Protein 3KFW (pdb70)

B-factor: mean 36.23, std 8.94, range [7.46, 66.29]

Nearest PDB structures (foldseek):
  3kfw-assembly1_X  TM=1.002E+00  e=3.338E-36  Mycobacterium tuberculosis
  7oyk-assembly1_BBB  TM=6.529E-01  e=1.843E+00  Bacillus subtilis subsp. subtilis str. 168
  7oyk-assembly2_CCC  TM=6.476E-01  e=2.067E+00  Bacillus subtilis subsp. subtilis str. 168
  2uwm-assembly1_A  TM=5.312E-01  e=2.318E+00  Neomoorella thermoacetica
  6k4y-assembly1_M  TM=4.440E-01  e=2.915E+00  Tequatrovirus T4

Solvent-accessible surface area: 12945 Å² total

Structure (mmCIF, N/CA/C/O backbone):
data_3KFW
#
_entry.id   3KFW
#
_cell.length_a   85.383
_cell.length_b   85.383
_cell.length_c   80.425
_cell.angle_alpha   90.000
_cell.angle_beta   90.000
_cell.angle_gamma   90.000
#
_symmetry.space_group_name_H-M   'P 42 21 2'
#
loop_
_atom_site.group_PDB
_atom_site.id
_atom_site.type_symbol
_atom_site.label_atom_id
_atom_site.label_alt_id
_atom_site.label_comp_id
_atom_site.label_asym_id
_atom_site.label_entity_id
_atom_site.label_seq_id
_atom_site.pdbx_PDB_ins_code
_atom_site.Cartn_x
_atom_site.Cartn_y
_atom_site.Cartn_z
_atom_site.occupancy
_atom_site.B_iso_or_equiv
_atom_site.auth_seq_id
_atom_site.auth_comp_id
_atom_site.auth_asym_id
_atom_site.auth_atom_id
_atom_site.pdbx_PDB_model_num
ATOM 1 N N . SER A 1 2 ? -24.665 -28.871 0.610 1.00 46.18 3 SER X N 1
ATOM 2 C CA . SER A 1 2 ? -25.872 -28.783 -0.309 1.00 45.47 3 SER X CA 1
ATOM 3 C C . SER A 1 2 ? -26.391 -30.152 -0.691 1.00 45.15 3 SER X C 1
ATOM 4 O O . SER A 1 2 ? -25.718 -30.921 -1.375 1.00 45.77 3 SER X O 1
ATOM 7 N N . LEU A 1 3 ? -27.592 -30.462 -0.236 1.00 44.67 4 LEU X N 1
ATOM 8 C CA . LEU A 1 3 ? -28.158 -31.776 -0.430 1.00 44.53 4 LEU X CA 1
ATOM 9 C C . LEU A 1 3 ? -29.108 -31.643 -1.606 1.00 45.36 4 LEU X C 1
ATOM 10 O O . LEU A 1 3 ? -30.295 -31.929 -1.458 1.00 46.30 4 LEU X O 1
ATOM 15 N N . THR A 1 4 ? -28.594 -31.191 -2.768 1.00 45.00 5 THR X N 1
ATOM 16 C CA . THR A 1 4 ? -29.435 -30.891 -3.950 1.00 43.70 5 THR X CA 1
ATOM 17 C C . THR A 1 4 ? -29.200 -31.975 -4.935 1.00 42.72 5 THR X C 1
ATOM 18 O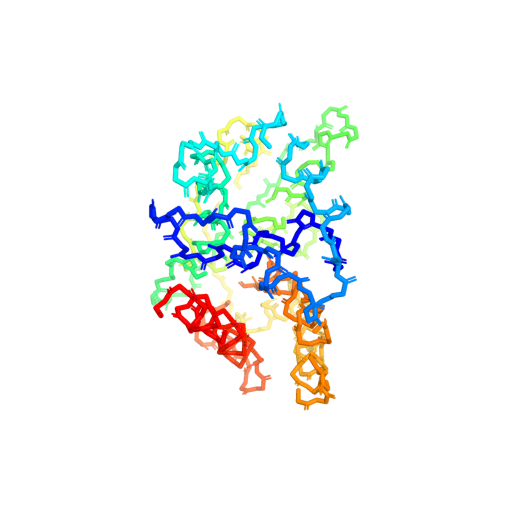 O . THR A 1 4 ? -28.110 -32.523 -4.943 1.00 43.36 5 THR X O 1
ATOM 22 N N . ALA A 1 5 ? -30.209 -32.258 -5.762 1.00 41.45 6 ALA X N 1
ATOM 23 C CA . ALA A 1 5 ? -30.212 -33.384 -6.699 1.00 41.19 6 ALA X CA 1
ATOM 24 C C . ALA A 1 5 ? -28.892 -33.599 -7.470 1.00 40.80 6 ALA X C 1
ATOM 25 O O . ALA A 1 5 ? -28.329 -34.678 -7.447 1.00 41.67 6 ALA X O 1
ATOM 27 N N . ARG A 1 6 ? -28.398 -32.561 -8.127 1.00 40.50 7 ARG X N 1
ATOM 28 C CA . ARG A 1 6 ? -27.161 -32.624 -8.875 1.00 40.59 7 ARG X CA 1
ATOM 29 C C . ARG A 1 6 ? -25.944 -33.034 -8.012 1.00 39.93 7 ARG X C 1
ATOM 30 O O . ARG A 1 6 ? -25.252 -34.010 -8.305 1.00 39.75 7 ARG X O 1
ATOM 38 N N . SER A 1 7 ? -25.701 -32.297 -6.933 1.00 39.47 8 SER X N 1
ATOM 39 C CA . SER A 1 7 ? -24.549 -32.576 -6.109 1.00 38.68 8 SER X CA 1
ATOM 40 C C . SER A 1 7 ? -24.649 -33.927 -5.390 1.00 38.36 8 SER X C 1
ATOM 41 O O . SER A 1 7 ? -23.620 -34.554 -5.114 1.00 38.52 8 SER X O 1
ATOM 44 N N . VAL A 1 8 ? -25.855 -34.411 -5.116 1.00 37.92 9 VAL X N 1
ATOM 45 C CA . VAL A 1 8 ? -25.919 -35.782 -4.618 1.00 37.89 9 VAL X CA 1
ATOM 46 C C . VAL A 1 8 ? -25.740 -36.881 -5.652 1.00 38.49 9 VAL X C 1
ATOM 47 O O . VAL A 1 8 ? -25.196 -37.930 -5.269 1.00 38.01 9 VAL X O 1
ATOM 51 N N . VAL A 1 9 ? -26.157 -36.689 -6.931 1.00 38.35 10 VAL X N 1
ATOM 52 C CA . VAL A 1 9 ? -25.761 -37.705 -7.945 1.00 38.61 10 VAL X CA 1
ATOM 53 C C . VAL A 1 9 ? -24.270 -37.630 -8.188 1.00 38.55 10 VAL X C 1
ATOM 54 O O . VAL A 1 9 ? -23.652 -38.655 -8.400 1.00 40.08 10 VAL X O 1
ATOM 58 N N . LEU A 1 10 ? -23.666 -36.446 -8.092 1.00 38.46 11 LEU X N 1
ATOM 59 C CA . LEU A 1 10 ? -22.196 -36.404 -8.123 1.00 38.89 11 LEU X CA 1
ATOM 60 C C . LEU A 1 10 ? -21.554 -37.301 -7.055 1.00 37.99 11 LEU X C 1
ATOM 61 O O . LEU A 1 10 ? -20.725 -38.127 -7.387 1.00 37.38 11 LEU X O 1
ATOM 66 N N . SER A 1 11 ? -21.939 -37.139 -5.795 1.00 37.98 12 SER X N 1
ATOM 67 C CA . SER A 1 11 ? -21.393 -37.963 -4.714 1.00 38.28 12 SER X CA 1
ATOM 68 C C . SER A 1 11 ? -21.690 -39.433 -4.891 1.00 37.81 12 SER X C 1
ATOM 69 O O . SER A 1 11 ? -20.854 -40.258 -4.634 1.00 38.20 12 SER X O 1
ATOM 72 N N . VAL A 1 12 ? -22.872 -39.766 -5.374 1.00 38.04 13 VAL X N 1
ATOM 73 C CA . VAL A 1 12 ? -23.218 -41.166 -5.546 1.00 38.81 13 VAL X CA 1
ATOM 74 C C . VAL A 1 12 ? -22.374 -41.810 -6.665 1.00 39.95 13 VAL X C 1
ATOM 75 O O . VAL A 1 12 ? -22.056 -43.005 -6.618 1.00 41.09 13 VAL X O 1
ATOM 79 N N . LEU A 1 13 ? -21.971 -41.009 -7.649 1.00 39.96 14 LEU X N 1
ATOM 80 C CA . LEU A 1 13 ? -21.124 -41.499 -8.717 1.00 41.33 14 LEU X CA 1
ATOM 81 C C . LEU A 1 13 ? -19.614 -41.387 -8.484 1.00 41.42 14 LEU X C 1
ATOM 82 O O . LEU A 1 13 ? -18.824 -41.898 -9.253 1.00 43.44 14 LEU X O 1
ATOM 87 N N . LEU A 1 14 ? -19.208 -40.744 -7.422 1.00 42.90 15 LEU X N 1
ATOM 88 C CA . LEU A 1 14 ? -17.789 -40.658 -7.071 1.00 43.81 15 LEU X CA 1
ATOM 89 C C . LEU A 1 14 ? -17.040 -41.994 -7.263 1.00 43.34 15 LEU X C 1
ATOM 90 O O . LEU A 1 14 ? -17.368 -43.032 -6.634 1.00 41.85 15 LEU X O 1
ATOM 95 N N . GLY A 1 15 ? -16.079 -41.957 -8.202 1.00 43.51 16 GLY X N 1
ATOM 96 C CA . GLY A 1 15 ? -15.200 -43.076 -8.496 1.00 42.62 16 GLY X CA 1
ATOM 97 C C . GLY A 1 15 ? -15.837 -44.170 -9.333 1.00 43.37 16 GLY X C 1
ATOM 98 O O . GLY A 1 15 ? -15.208 -45.210 -9.549 1.00 43.35 16 GLY X O 1
ATOM 99 N N . ALA A 1 16 ? -17.082 -43.965 -9.800 1.00 43.49 17 ALA X N 1
ATOM 100 C CA . ALA A 1 16 ? -17.766 -44.979 -10.671 1.00 43.21 17 ALA X CA 1
ATOM 101 C C . ALA A 1 16 ? -17.071 -45.064 -12.009 1.00 42.99 17 ALA X C 1
ATOM 102 O O . ALA A 1 16 ? -16.645 -46.157 -12.419 1.00 44.19 17 ALA X O 1
ATOM 104 N N . HIS A 1 17 ? -16.914 -43.896 -12.650 1.00 41.93 18 HIS X N 1
ATOM 105 C CA . HIS A 1 17 ? -16.344 -43.790 -13.995 1.00 41.12 18 HIS X CA 1
ATOM 106 C C . HIS A 1 17 ? -15.137 -44.739 -14.192 1.00 39.81 18 HIS X C 1
ATOM 107 O O . HIS A 1 17 ? -14.239 -44.733 -13.383 1.00 41.03 18 HIS X O 1
ATOM 114 N N . PRO A 1 18 ? -15.110 -45.542 -15.264 1.00 38.59 19 PRO X N 1
ATOM 115 C CA . PRO A 1 18 ? -15.953 -45.583 -16.485 1.00 38.14 19 PRO X CA 1
ATOM 116 C C . PRO A 1 18 ? -17.214 -46.444 -16.421 1.00 37.43 19 PRO X C 1
ATOM 117 O O . PRO A 1 18 ? -17.915 -46.560 -17.428 1.00 37.45 19 PRO X O 1
ATOM 121 N N . ALA A 1 19 ? -17.473 -47.104 -15.300 1.00 37.36 20 ALA X N 1
ATOM 122 C CA . ALA A 1 19 ? -18.721 -47.883 -15.183 1.00 37.85 20 ALA X CA 1
ATOM 123 C C . ALA A 1 19 ? -19.983 -46.962 -15.328 1.00 37.27 20 ALA X C 1
ATOM 124 O O . ALA A 1 19 ? -19.886 -45.755 -15.149 1.00 37.85 20 ALA X O 1
ATOM 126 N N . TRP A 1 20 ? -21.126 -47.530 -15.693 1.00 37.10 21 TRP X N 1
ATOM 127 C CA . TRP A 1 20 ? -22.359 -46.765 -16.008 1.00 35.19 21 TRP X CA 1
ATOM 128 C C . TRP A 1 20 ? -23.297 -47.192 -14.943 1.00 35.08 21 TRP X C 1
ATOM 129 O O . TRP A 1 20 ? -23.193 -48.337 -14.444 1.00 34.18 21 TRP X O 1
ATOM 140 N N . ALA A 1 21 ? -24.207 -46.281 -14.600 1.00 34.77 22 ALA X N 1
ATOM 141 C CA . ALA A 1 21 ? -25.172 -46.491 -13.550 1.00 34.93 22 ALA X CA 1
ATOM 142 C C . ALA A 1 21 ? -26.593 -46.273 -14.156 1.00 35.82 22 ALA X C 1
ATOM 143 O O . ALA A 1 21 ? -26.883 -45.189 -14.703 1.00 35.16 22 ALA X O 1
ATOM 145 N N . THR A 1 22 ? -27.455 -47.293 -14.057 1.00 36.81 23 THR X N 1
ATOM 146 C CA . THR A 1 22 ? -28.814 -47.204 -14.598 1.00 38.49 23 THR X CA 1
ATOM 147 C C . THR A 1 22 ? -29.638 -46.284 -13.745 1.00 39.77 23 THR X C 1
ATOM 148 O O . THR A 1 22 ? -29.427 -46.198 -12.525 1.00 40.31 23 THR X O 1
ATOM 152 N N . ALA A 1 23 ? -30.588 -45.604 -14.374 1.00 41.15 24 ALA X N 1
ATOM 153 C CA . ALA A 1 23 ? -31.662 -44.897 -13.651 1.00 42.09 24 ALA X CA 1
ATOM 154 C C . ALA A 1 23 ? -32.136 -45.640 -12.403 1.00 43.14 24 ALA X C 1
ATOM 155 O O . ALA A 1 23 ? -32.143 -45.088 -11.318 1.00 44.15 24 ALA X O 1
ATOM 157 N N . SER A 1 24 ? -32.545 -46.891 -12.569 1.00 44.43 25 SER X N 1
ATOM 158 C CA . SER A 1 24 ? -33.008 -47.722 -11.480 1.00 45.19 25 SER X CA 1
ATOM 159 C C . SER A 1 24 ? -32.039 -47.703 -10.314 1.00 45.63 25 SER X C 1
ATOM 160 O O . SER A 1 24 ? -32.452 -47.587 -9.166 1.00 46.43 25 SER X O 1
ATOM 163 N N . GLU A 1 25 ? -30.754 -47.825 -10.610 1.00 46.10 26 GLU X N 1
ATOM 164 C CA . GLU A 1 25 ? -29.722 -47.929 -9.579 1.00 46.28 26 GLU X CA 1
ATOM 165 C C . GLU A 1 25 ? -29.563 -46.588 -8.844 1.00 45.66 26 GLU X C 1
ATOM 166 O O . GLU A 1 25 ? -29.489 -46.544 -7.615 1.00 45.53 26 GLU X O 1
ATOM 172 N N . LEU A 1 26 ? -29.550 -45.501 -9.606 1.00 45.18 27 LEU X N 1
ATOM 173 C CA . LEU A 1 26 ? -29.536 -44.160 -9.056 1.00 44.82 27 LEU X CA 1
ATOM 174 C C . LEU A 1 26 ? -30.806 -43.884 -8.265 1.00 45.23 27 LEU X C 1
ATOM 175 O O . LEU A 1 26 ? -30.739 -43.289 -7.201 1.00 45.16 27 LEU X O 1
ATOM 180 N N . ILE A 1 27 ? -31.962 -44.341 -8.742 1.00 45.85 28 ILE X N 1
ATOM 181 C CA . ILE A 1 27 ? -33.200 -44.202 -7.931 1.00 46.12 28 ILE X CA 1
ATOM 182 C C . ILE A 1 27 ? -32.983 -44.836 -6.552 1.00 46.13 28 ILE X C 1
ATOM 183 O O . ILE A 1 27 ? -33.338 -44.243 -5.533 1.00 46.84 28 ILE X O 1
ATOM 188 N N . GLN A 1 28 ? -32.364 -46.017 -6.527 1.00 45.98 29 GLN X N 1
ATOM 189 C CA . GLN A 1 28 ? -32.095 -46.727 -5.277 1.00 46.02 29 GLN X CA 1
ATOM 190 C C . GLN A 1 28 ? -31.070 -46.043 -4.371 1.00 45.65 29 GLN X C 1
ATOM 191 O O . GLN A 1 28 ? -31.291 -45.904 -3.189 1.00 45.74 29 GLN X O 1
ATOM 197 N N . LEU A 1 29 ? -29.970 -45.576 -4.936 1.00 45.71 30 LEU X N 1
ATOM 198 C CA . LEU A 1 29 ? -28.909 -44.955 -4.144 1.00 45.50 30 LEU X CA 1
ATOM 199 C C . LEU A 1 29 ? -29.254 -43.534 -3.720 1.00 45.90 30 LEU X C 1
ATOM 200 O O . LEU A 1 29 ? -28.659 -42.979 -2.791 1.00 45.52 30 LEU X O 1
ATOM 205 N N . THR A 1 30 ? -30.215 -42.945 -4.410 1.00 46.32 31 THR X N 1
ATOM 206 C CA . THR A 1 30 ? -30.523 -41.538 -4.237 1.00 47.01 31 THR X CA 1
ATOM 207 C C . THR A 1 30 ? -31.622 -41.266 -3.204 1.00 46.56 31 THR X C 1
ATOM 208 O O . THR A 1 30 ? -31.856 -40.111 -2.851 1.00 46.53 31 THR X O 1
ATOM 212 N N . ALA A 1 31 ? -32.270 -42.331 -2.718 1.00 46.57 32 ALA X N 1
ATOM 213 C CA . ALA A 1 31 ? -33.530 -42.258 -1.927 1.00 45.95 32 ALA X CA 1
ATOM 214 C C . ALA A 1 31 ? -33.355 -42.131 -0.402 1.00 46.12 32 ALA X C 1
ATOM 215 O O . ALA A 1 31 ? -34.212 -41.576 0.300 1.00 46.11 32 ALA X O 1
ATOM 217 N N . ASP A 1 32 ? -32.264 -42.674 0.114 1.00 46.03 33 ASP X N 1
ATOM 218 C CA . ASP A 1 32 ? -31.918 -42.537 1.525 1.00 45.91 33 ASP X CA 1
ATOM 219 C C . ASP A 1 32 ? -31.586 -41.066 1.768 1.00 45.28 33 ASP X C 1
ATOM 220 O O . ASP A 1 32 ? -31.498 -40.619 2.910 1.00 45.09 33 ASP X O 1
ATOM 225 N N . PHE A 1 33 ? -31.403 -40.329 0.672 1.00 44.89 34 PHE X N 1
ATOM 226 C CA . PHE A 1 33 ? -31.156 -38.898 0.703 1.00 44.79 34 PHE X CA 1
ATOM 227 C C . PHE A 1 33 ? -32.460 -38.171 0.492 1.00 45.79 34 PHE X C 1
ATOM 228 O O . PHE A 1 33 ? -32.543 -36.962 0.704 1.00 45.82 34 PHE X O 1
ATOM 236 N N . GLY A 1 34 ? -33.463 -38.922 0.036 1.00 46.70 35 GLY X N 1
ATOM 237 C CA . GLY A 1 34 ? -34.862 -38.514 0.113 1.00 47.56 35 GLY X CA 1
ATOM 238 C C . GLY A 1 34 ? -35.436 -37.973 -1.178 1.00 48.28 35 GLY X C 1
ATOM 239 O O . GLY A 1 34 ? -36.264 -37.065 -1.159 1.00 48.30 35 GLY X O 1
ATOM 240 N N . ILE A 1 35 ? -35.009 -38.515 -2.315 1.00 49.23 36 ILE X N 1
ATOM 241 C CA . ILE A 1 35 ? -35.560 -38.049 -3.594 1.00 49.58 36 ILE X CA 1
ATOM 242 C C . ILE A 1 35 ? -36.011 -39.159 -4.547 1.00 49.75 36 ILE X C 1
ATOM 243 O O . ILE A 1 35 ? -35.196 -39.772 -5.250 1.00 49.72 36 ILE X O 1
ATOM 248 N N . LYS A 1 36 ? -37.325 -39.404 -4.526 1.00 49.64 37 LYS X N 1
ATOM 249 C CA . LYS A 1 36 ? -38.000 -40.353 -5.411 1.00 49.41 37 LYS X CA 1
ATOM 250 C C . LYS A 1 36 ? -37.764 -39.949 -6.855 1.00 49.62 37 LYS X C 1
ATOM 251 O O . LYS A 1 36 ? -37.287 -38.838 -7.133 1.00 49.24 37 LYS X O 1
ATOM 253 N N . GLU A 1 37 ? -38.129 -40.853 -7.760 1.00 49.90 38 GLU X N 1
ATOM 254 C CA . GLU A 1 37 ? -37.954 -40.670 -9.188 1.00 50.99 38 GLU X CA 1
ATOM 255 C C . GLU A 1 37 ? -38.046 -39.212 -9.651 1.00 50.96 38 GLU X C 1
ATOM 256 O O . GLU A 1 37 ? -37.055 -38.641 -10.118 1.00 51.93 38 GLU X O 1
ATOM 262 N N . THR A 1 38 ? -39.235 -38.638 -9.514 1.00 50.33 39 THR X N 1
ATOM 263 C CA . THR A 1 38 ? -39.562 -37.267 -9.930 1.00 50.03 39 THR X CA 1
ATOM 264 C C . THR A 1 38 ? -38.352 -36.335 -10.060 1.00 49.16 39 THR X C 1
ATOM 265 O O . THR A 1 38 ? -37.877 -36.115 -11.159 1.00 49.54 39 THR X O 1
ATOM 267 N N . THR A 1 39 ? -37.864 -35.796 -8.948 1.00 48.92 40 THR X N 1
ATOM 268 C CA . THR A 1 39 ? -36.838 -34.745 -8.969 1.00 48.34 40 THR X CA 1
ATOM 269 C C . THR A 1 39 ? -35.583 -35.220 -9.688 1.00 48.02 40 THR X C 1
ATOM 270 O O . THR A 1 39 ? -34.903 -34.439 -10.359 1.00 48.29 40 THR X O 1
ATOM 272 N N . LEU A 1 40 ? -35.316 -36.519 -9.558 1.00 47.21 41 LEU X N 1
ATOM 273 C CA . LEU A 1 40 ? -34.108 -37.151 -10.049 1.00 46.37 41 LEU X CA 1
ATOM 274 C C . LEU A 1 40 ? -34.090 -37.272 -11.579 1.00 45.62 41 LEU X C 1
ATOM 275 O O . LEU A 1 40 ? -33.146 -36.829 -12.230 1.00 45.07 41 LEU X O 1
ATOM 280 N N . ARG A 1 41 ? -35.126 -37.888 -12.143 1.00 44.94 42 ARG X N 1
ATOM 281 C CA . ARG A 1 41 ? -35.181 -38.077 -13.589 1.00 44.01 42 ARG X CA 1
ATOM 282 C C . ARG A 1 41 ? -35.113 -36.714 -14.250 1.00 43.15 42 ARG X C 1
ATOM 283 O O . ARG A 1 41 ? -34.403 -36.533 -15.218 1.00 43.53 42 ARG X O 1
ATOM 291 N N . VAL A 1 42 ? -35.799 -35.728 -13.689 1.00 42.50 43 VAL X N 1
ATOM 292 C CA . VAL A 1 42 ? -35.653 -34.376 -14.220 1.00 41.53 43 VAL X CA 1
ATOM 293 C C . VAL A 1 42 ? -34.231 -33.830 -14.054 1.00 41.20 43 VAL X C 1
ATOM 294 O O . VAL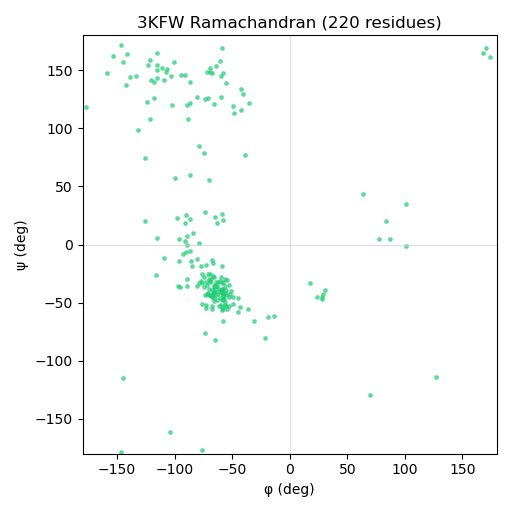 A 1 42 ? -33.733 -33.111 -14.928 1.00 41.56 43 VAL X O 1
ATOM 298 N N . ALA A 1 43 ? -33.574 -34.186 -12.953 1.00 40.24 44 ALA X N 1
ATOM 299 C CA . ALA A 1 43 ? -32.202 -33.780 -12.749 1.00 39.20 44 ALA X CA 1
ATOM 300 C C . ALA A 1 43 ? -31.259 -34.477 -13.770 1.00 38.89 44 ALA X C 1
ATOM 301 O O . ALA A 1 43 ? -30.523 -33.807 -14.488 1.00 38.53 44 ALA X O 1
ATOM 303 N N . LEU A 1 44 ? -31.275 -35.808 -13.830 1.00 38.72 45 LEU X N 1
ATOM 304 C CA . LEU A 1 44 ? -30.418 -36.543 -14.765 1.00 39.40 45 LEU X CA 1
ATOM 305 C C . LEU A 1 44 ? -30.525 -35.974 -16.183 1.00 41.01 45 LEU X C 1
ATOM 306 O O . LEU A 1 44 ? -29.514 -35.666 -16.812 1.00 41.71 45 LEU X O 1
ATOM 311 N N . THR A 1 45 ? -31.754 -35.821 -16.671 1.00 42.28 46 THR X N 1
ATOM 312 C CA . THR A 1 45 ? -31.997 -35.188 -17.963 1.00 44.14 46 THR X CA 1
ATOM 313 C C . THR A 1 45 ? -31.419 -33.762 -18.033 1.00 44.48 46 THR X C 1
ATOM 314 O O . THR A 1 45 ? -30.734 -33.404 -18.999 1.00 44.26 46 THR X O 1
ATOM 318 N N . ARG A 1 46 ? -31.662 -32.947 -17.007 1.00 45.03 47 ARG X N 1
ATOM 319 C CA . ARG A 1 46 ? -31.059 -31.609 -17.001 1.00 45.17 47 ARG X CA 1
ATOM 320 C C . ARG A 1 46 ? -29.505 -31.656 -17.082 1.00 45.67 47 ARG X C 1
ATOM 321 O O . ARG A 1 46 ? -28.890 -30.889 -17.839 1.00 46.01 47 ARG X O 1
ATOM 337 N N . VAL A 1 48 ? -27.306 -34.114 -18.185 1.00 43.98 49 VAL X N 1
ATOM 338 C CA . VAL A 1 48 ? -26.983 -34.554 -19.543 1.00 42.89 49 VAL X CA 1
ATOM 339 C C . VAL A 1 48 ? -27.103 -33.430 -20.557 1.0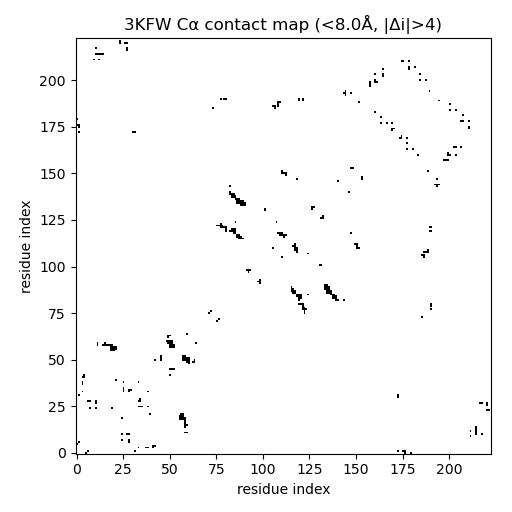0 42.85 49 VAL X C 1
ATOM 340 O O . VAL A 1 48 ? -26.311 -33.360 -21.488 1.00 43.30 49 VAL X O 1
ATOM 344 N N . GLY A 1 49 ? -28.121 -32.586 -20.405 1.00 42.73 50 GLY X N 1
ATOM 345 C CA . GLY A 1 49 ? -28.343 -31.467 -21.320 1.00 42.85 50 GLY X CA 1
ATOM 346 C C . GLY A 1 49 ? -27.330 -30.358 -21.114 1.00 42.86 50 GLY X C 1
ATOM 347 O O . GLY A 1 49 ? -26.944 -29.673 -22.058 1.00 42.55 50 GLY X O 1
ATOM 348 N N . ALA A 1 50 ? -26.889 -30.200 -19.866 1.00 43.32 51 ALA X N 1
ATOM 349 C CA . ALA A 1 50 ? -25.958 -29.136 -19.481 1.00 43.27 51 ALA X CA 1
ATOM 350 C C . ALA A 1 50 ? -24.477 -29.574 -19.589 1.00 43.24 51 ALA X C 1
ATOM 351 O O . ALA A 1 50 ? -23.562 -28.812 -19.224 1.00 43.12 51 ALA X O 1
ATOM 353 N N . GLY A 1 51 ? -24.256 -30.800 -20.071 1.00 42.79 52 GLY X N 1
ATOM 354 C CA . GLY A 1 51 ? -22.909 -31.340 -20.256 1.00 43.22 52 GLY X CA 1
ATOM 355 C C . GLY A 1 51 ? -22.237 -31.972 -19.037 1.00 43.53 52 GLY X C 1
ATOM 356 O O . GLY A 1 51 ? -21.012 -32.130 -19.008 1.00 43.93 52 GLY X O 1
ATOM 357 N N . ASP A 1 52 ? -23.026 -32.361 -18.036 1.00 43.13 53 ASP X N 1
ATOM 358 C CA . ASP A 1 52 ? -22.464 -32.850 -16.781 1.00 43.01 53 ASP X CA 1
ATOM 359 C C . ASP A 1 52 ? -22.400 -34.381 -16.707 1.00 42.00 53 ASP X C 1
ATOM 360 O O . ASP A 1 52 ? -21.454 -34.966 -16.142 1.00 41.91 53 ASP X O 1
ATOM 365 N N . LEU A 1 53 ? -23.410 -35.014 -17.288 1.00 40.46 54 LEU X N 1
ATOM 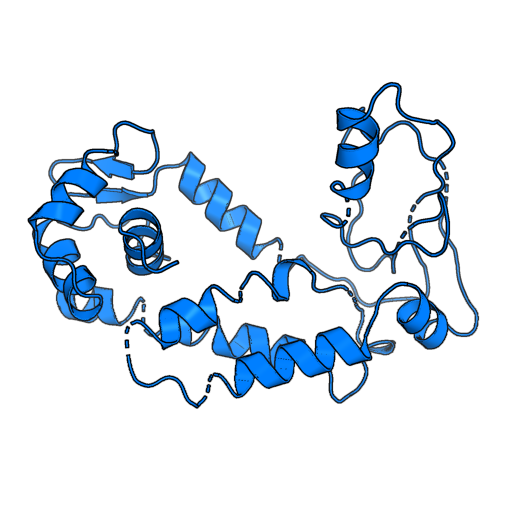366 C CA . LEU A 1 53 ? -23.433 -36.440 -17.456 1.00 39.13 54 LEU X CA 1
ATOM 367 C C . LEU A 1 53 ? -23.556 -36.758 -18.922 1.00 39.50 54 LEU X C 1
ATOM 368 O O . LEU A 1 53 ? -24.035 -35.948 -19.735 1.00 40.49 54 LEU X O 1
ATOM 373 N N . VAL A 1 54 ? -23.162 -37.975 -19.253 1.00 38.66 55 VAL X N 1
ATOM 374 C CA . VAL A 1 54 ? -23.398 -38.532 -20.551 1.00 37.31 55 VAL X CA 1
ATOM 375 C C . VAL A 1 54 ? -24.348 -39.742 -20.326 1.00 37.14 55 VAL X C 1
ATOM 376 O O . VAL A 1 54 ? -24.239 -40.424 -19.303 1.00 36.90 55 VAL X O 1
ATOM 380 N N . ARG A 1 55 ? -25.290 -39.992 -21.248 1.00 37.09 56 ARG X N 1
ATOM 381 C CA . ARG A 1 55 ? -26.134 -41.187 -21.147 1.00 36.69 56 ARG X CA 1
ATOM 382 C C . ARG A 1 55 ? -25.943 -42.206 -22.280 1.00 36.79 56 ARG X C 1
ATOM 383 O O . ARG A 1 55 ? -25.555 -41.881 -23.396 1.00 35.66 56 ARG X O 1
ATOM 391 N N . SER A 1 56 ? -26.240 -43.460 -21.986 1.00 36.45 57 SER X N 1
ATOM 392 C CA . SER A 1 56 ? -26.172 -44.455 -23.023 1.00 35.50 57 SER X CA 1
ATOM 393 C C . SER A 1 56 ? -27.258 -45.458 -22.723 1.00 35.12 57 SER X C 1
ATOM 394 O O . SER A 1 56 ? -27.973 -45.301 -21.748 1.00 34.85 57 SER X O 1
ATOM 397 N N . ALA A 1 57 ? -27.368 -46.489 -23.544 1.00 35.58 58 ALA X N 1
ATOM 398 C CA . ALA A 1 57 ? -28.229 -47.632 -23.245 1.00 36.14 58 ALA X CA 1
ATOM 399 C C . ALA A 1 57 ? -27.920 -48.252 -21.884 1.00 36.78 58 ALA X C 1
ATOM 400 O O . ALA A 1 57 ? -28.831 -48.755 -21.216 1.00 37.92 58 ALA X O 1
ATOM 402 N N . ASP A 1 58 ? -26.673 -48.193 -21.429 1.00 36.89 59 ASP X N 1
ATOM 403 C CA . ASP A 1 58 ? -26.366 -48.756 -20.083 1.00 37.00 59 ASP X CA 1
ATOM 404 C C . ASP A 1 58 ? -26.575 -47.796 -18.892 1.00 36.99 59 ASP X C 1
ATOM 405 O O . ASP A 1 58 ? -26.442 -48.203 -17.717 1.00 37.69 59 ASP X O 1
ATOM 410 N N . GLY A 1 59 ? -26.891 -46.532 -19.199 1.00 36.56 60 GLY X N 1
ATOM 411 C CA . GLY A 1 59 ? -27.410 -45.585 -18.214 1.00 36.66 60 GLY X CA 1
ATOM 412 C C . GLY A 1 59 ? -26.628 -44.284 -18.171 1.00 37.07 60 GLY X C 1
ATOM 413 O O . GLY A 1 59 ? -26.612 -43.536 -19.138 1.00 37.86 60 GLY X O 1
ATOM 414 N N . TYR A 1 60 ? -25.959 -44.023 -17.054 1.00 36.69 61 TYR X N 1
ATOM 415 C CA . TYR A 1 60 ? -25.330 -42.731 -16.814 1.00 35.93 61 TYR X CA 1
ATOM 416 C C . TYR A 1 60 ? -23.939 -42.887 -16.169 1.00 36.12 61 TYR X C 1
ATOM 417 O O . TYR A 1 60 ? -23.698 -43.822 -15.385 1.00 35.61 61 TYR X O 1
ATOM 426 N N . ARG A 1 61 ? -23.021 -42.006 -16.552 1.00 35.01 62 ARG X N 1
ATOM 427 C CA . ARG A 1 61 ? -21.728 -41.911 -15.940 1.00 35.41 62 ARG X CA 1
ATOM 428 C C . ARG A 1 61 ? -21.284 -40.448 -16.170 1.00 36.27 62 ARG X C 1
ATOM 429 O O . ARG A 1 61 ? -21.893 -39.741 -16.989 1.00 36.75 62 ARG X O 1
ATOM 437 N N . LEU A 1 62 ? -20.287 -39.981 -15.405 1.00 36.37 63 LEU X N 1
ATOM 438 C CA . LEU A 1 62 ? -19.828 -38.587 -15.496 1.00 36.73 63 LEU X CA 1
ATOM 439 C C . LEU A 1 62 ? -19.299 -38.196 -16.906 1.00 37.35 63 LEU X C 1
ATOM 440 O O . LEU A 1 62 ? -18.662 -38.971 -17.570 1.00 36.42 63 LEU X O 1
ATOM 445 N N . SER A 1 63 ? -19.535 -36.954 -17.298 1.00 39.31 64 SER X N 1
ATOM 446 C CA . SER A 1 63 ? -18.862 -36.277 -18.407 1.00 40.62 64 SER X CA 1
ATOM 447 C C . SER A 1 63 ? -17.355 -36.201 -18.269 1.00 42.52 64 SER X C 1
ATOM 448 O O . SER A 1 63 ? -16.837 -36.018 -17.143 1.00 43.61 64 SER X O 1
ATOM 451 N N . ASP A 1 64 ? -16.645 -36.237 -19.398 1.00 43.76 65 ASP X N 1
ATOM 452 C CA . ASP A 1 64 ? -15.191 -36.078 -19.381 1.00 45.55 65 ASP X CA 1
ATOM 453 C C . ASP A 1 64 ? -14.709 -34.761 -18.746 1.00 46.09 65 ASP X C 1
ATOM 454 O O . ASP A 1 64 ? -13.713 -34.764 -18.008 1.00 46.02 65 ASP X O 1
ATOM 459 N N . ARG A 1 65 ? -15.435 -33.662 -18.983 1.00 46.50 66 ARG X N 1
ATOM 460 C CA . ARG A 1 65 ? -15.109 -32.375 -18.342 1.00 46.73 66 ARG X CA 1
ATOM 461 C C . ARG A 1 65 ? -15.511 -32.247 -16.847 1.00 45.90 66 ARG X C 1
ATOM 462 O O . ARG A 1 65 ? -14.888 -31.480 -16.104 1.00 45.95 66 ARG X O 1
ATOM 470 N N . LEU A 1 66 ? -16.520 -32.997 -16.401 1.00 44.87 67 LEU X N 1
ATOM 471 C CA . LEU A 1 66 ? -16.782 -33.106 -14.959 1.00 43.91 67 LEU X CA 1
ATOM 472 C C . LEU A 1 66 ? -15.764 -33.981 -14.258 1.00 43.38 67 LEU X C 1
ATOM 473 O O . LEU A 1 66 ? -15.345 -33.686 -13.123 1.00 43.24 67 LEU X O 1
ATOM 478 N N . LEU A 1 67 ? -15.351 -35.022 -14.976 1.00 42.32 68 LEU X N 1
ATOM 479 C CA . LEU A 1 67 ? -14.341 -35.956 -14.523 1.00 41.78 68 LEU X CA 1
ATOM 480 C C . LEU A 1 67 ? -12.952 -35.311 -14.299 1.00 41.65 68 LEU X C 1
ATOM 481 O O . LEU A 1 67 ? -12.321 -35.536 -13.258 1.00 40.95 68 LEU X O 1
ATOM 486 N N . ALA A 1 68 ? -12.507 -34.529 -15.287 1.00 41.51 69 ALA X N 1
ATOM 487 C CA . ALA A 1 68 ? -11.297 -33.710 -15.201 1.00 42.25 69 ALA X CA 1
ATOM 488 C C . ALA A 1 68 ? -11.401 -32.619 -14.139 1.00 42.67 69 ALA X C 1
ATOM 489 O O . ALA A 1 68 ? -10.391 -32.265 -13.546 1.00 42.74 69 ALA X O 1
ATOM 491 N N . ARG A 1 69 ? -12.610 -32.090 -13.923 1.00 43.76 70 ARG X N 1
ATOM 492 C CA . ARG A 1 69 ? -12.899 -31.168 -12.797 1.00 44.97 70 ARG X CA 1
ATOM 493 C C . ARG A 1 69 ? -12.777 -31.878 -11.441 1.00 44.46 70 ARG X C 1
ATOM 494 O O . ARG A 1 69 ? -12.246 -31.312 -10.510 1.00 44.53 70 ARG X O 1
ATOM 502 N N . GLN A 1 70 ? -13.272 -33.111 -11.355 1.00 44.77 71 GLN X N 1
ATOM 503 C CA . GLN A 1 70 ? -13.223 -33.933 -10.144 1.00 45.17 71 GLN X CA 1
ATOM 504 C C . GLN A 1 70 ? -11.755 -34.243 -9.863 1.00 45.31 71 GLN X C 1
ATOM 505 O O . GLN A 1 70 ? -11.306 -34.173 -8.724 1.00 46.13 71 GLN X O 1
ATOM 511 N N . ARG A 1 71 ? -10.998 -34.530 -10.921 1.00 45.43 72 ARG X N 1
ATOM 512 C CA . ARG A 1 71 ? -9.582 -34.895 -10.841 1.00 45.44 72 ARG X CA 1
ATOM 513 C C . ARG A 1 71 ? -8.680 -33.753 -10.344 1.00 45.18 72 ARG X C 1
ATOM 514 O O . ARG A 1 71 ? -7.684 -33.981 -9.656 1.00 44.79 72 ARG X O 1
ATOM 522 N N . ARG A 1 72 ? -9.026 -32.528 -10.717 1.00 45.10 73 ARG X N 1
ATOM 523 C CA . ARG A 1 72 ? -8.238 -31.357 -10.351 1.00 45.13 73 ARG X CA 1
ATOM 524 C C . ARG A 1 72 ? -8.502 -30.924 -8.912 1.00 45.19 73 ARG X C 1
ATOM 525 O O . ARG A 1 72 ? -7.594 -30.437 -8.224 1.00 44.80 73 ARG X O 1
ATOM 533 N N . GLN A 1 73 ? -9.744 -31.126 -8.472 1.00 45.46 74 GLN X N 1
ATOM 534 C CA . GLN A 1 73 ? -10.121 -31.052 -7.065 1.00 46.05 74 GLN X CA 1
ATOM 535 C C . GLN A 1 73 ? -9.239 -31.954 -6.156 1.00 45.99 74 GLN X C 1
ATOM 536 O O . GLN A 1 73 ? -8.775 -31.508 -5.115 1.00 46.62 74 GLN X O 1
ATOM 542 N N . ASP A 1 74 ? -8.981 -33.198 -6.558 1.00 46.53 75 ASP X N 1
ATOM 543 C CA . ASP A 1 74 ? -8.190 -34.154 -5.747 1.00 46.70 75 ASP X CA 1
ATOM 544 C C . ASP A 1 74 ? -6.676 -33.936 -5.737 1.00 46.53 75 ASP X C 1
ATOM 545 O O . ASP A 1 74 ? -6.027 -34.211 -4.723 1.00 46.72 75 ASP X O 1
ATOM 550 N N . GLU A 1 75 ? -6.112 -33.449 -6.842 1.00 46.17 76 GLU X N 1
ATOM 551 C CA . GLU A 1 75 ? -4.717 -32.979 -6.832 1.00 46.09 76 GLU X CA 1
ATOM 552 C C . GLU A 1 75 ? -4.593 -31.557 -6.208 1.00 45.98 76 GLU X C 1
ATOM 553 O O . GLU A 1 75 ? -3.493 -30.978 -6.134 1.00 46.04 76 GLU X O 1
ATOM 557 N N . ALA A 1 76 ? -5.724 -31.004 -5.758 1.00 45.74 77 ALA X N 1
ATOM 558 C CA . ALA A 1 76 ? -5.749 -29.738 -5.008 1.00 45.48 77 ALA X CA 1
ATOM 559 C C . ALA A 1 76 ? -5.828 -30.039 -3.513 1.00 45.82 77 ALA X C 1
ATOM 560 O O . ALA A 1 76 ? -5.340 -29.263 -2.694 1.00 45.09 77 ALA X O 1
ATOM 570 N N . ARG A 1 78 ? -4.730 -33.109 -2.353 1.00 46.63 79 ARG X N 1
ATOM 571 C CA . ARG A 1 78 ? -3.440 -33.746 -2.144 1.00 46.72 79 ARG X CA 1
ATOM 572 C C . ARG A 1 78 ? -2.496 -33.368 -3.286 1.00 47.04 79 ARG X C 1
ATOM 573 O O . ARG A 1 78 ? -2.297 -34.170 -4.219 1.00 47.63 79 ARG X O 1
ATOM 581 N N . PRO A 1 79 ? -1.946 -32.130 -3.237 1.00 46.75 80 PRO X N 1
ATOM 582 C CA . PRO A 1 79 ? -1.072 -31.614 -4.273 1.00 46.61 80 PRO X CA 1
ATOM 583 C C . PRO A 1 79 ? 0.336 -31.984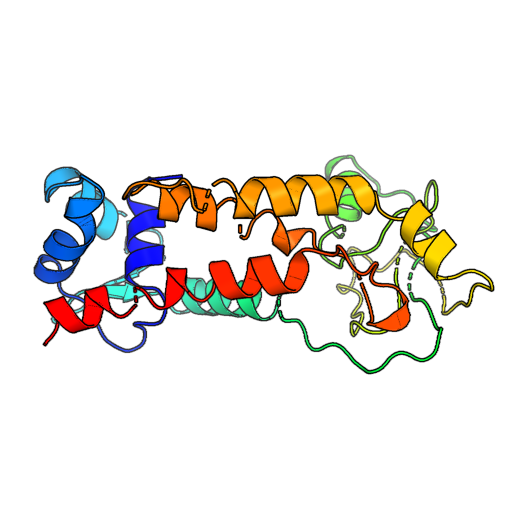 -3.935 1.00 46.64 80 PRO X C 1
ATOM 584 O O . PRO A 1 79 ? 0.822 -31.601 -2.871 1.00 46.57 80 PRO X O 1
ATOM 588 N N . ARG A 1 80 ? 0.990 -32.735 -4.818 1.00 47.04 81 ARG X N 1
ATOM 589 C CA . ARG A 1 80 ? 2.321 -33.212 -4.512 1.00 46.57 81 ARG X CA 1
ATOM 590 C C . ARG A 1 80 ? 3.036 -32.095 -3.701 1.00 46.40 81 ARG X C 1
ATOM 591 O O . ARG A 1 80 ? 3.099 -30.927 -4.104 1.00 45.79 81 ARG X O 1
ATOM 594 N N . THR A 1 81 ? 3.457 -32.478 -2.500 1.00 46.31 82 THR X N 1
ATOM 595 C CA . THR A 1 81 ? 4.343 -31.695 -1.654 1.00 46.41 82 THR X CA 1
ATOM 596 C C . THR A 1 81 ? 5.772 -32.282 -1.791 1.00 46.07 82 THR X C 1
ATOM 597 O O . THR A 1 81 ? 5.946 -33.458 -2.188 1.00 46.00 82 THR X O 1
ATOM 601 N N . ARG A 1 82 ? 6.777 -31.452 -1.496 1.00 45.16 83 ARG X N 1
ATOM 602 C CA . ARG A 1 82 ? 8.185 -31.871 -1.429 1.00 44.53 83 ARG X CA 1
ATOM 603 C C . ARG A 1 82 ? 8.763 -31.602 -0.019 1.00 43.21 83 ARG X C 1
ATOM 604 O O . ARG A 1 82 ? 8.419 -30.549 0.598 1.00 43.16 83 ARG X O 1
ATOM 612 N N . ALA A 1 83 ? 9.614 -32.520 0.484 1.00 40.57 84 ALA X N 1
ATOM 613 C CA . ALA A 1 83 ? 10.422 -32.260 1.706 1.00 38.95 84 ALA X CA 1
ATOM 614 C C . ALA A 1 83 ? 11.006 -30.842 1.680 1.00 37.63 84 ALA X C 1
ATOM 615 O O . ALA A 1 83 ? 11.538 -30.403 0.661 1.00 37.70 84 ALA X O 1
ATOM 617 N N . TRP A 1 84 ? 10.894 -30.118 2.784 1.00 35.85 85 TRP X N 1
ATOM 618 C CA . TRP A 1 84 ? 11.137 -28.663 2.741 1.00 34.72 85 TRP X CA 1
ATOM 619 C C . TRP A 1 84 ? 12.486 -28.227 3.313 1.00 34.15 85 TRP X C 1
ATOM 620 O O . TRP A 1 84 ? 12.971 -28.791 4.284 1.00 33.73 85 TRP X O 1
ATOM 631 N N . HIS A 1 85 ? 13.065 -27.194 2.706 1.00 33.88 86 HIS X N 1
ATOM 632 C CA . HIS A 1 85 ? 14.404 -26.760 3.058 1.00 33.49 86 HIS X CA 1
ATOM 633 C C . HIS A 1 85 ? 14.516 -25.297 3.431 1.00 32.47 86 HIS X C 1
ATOM 634 O O . HIS A 1 85 ? 15.605 -24.755 3.409 1.00 32.38 86 HIS X O 1
ATOM 641 N N . GLY A 1 86 ? 13.400 -24.675 3.800 1.00 31.87 87 GLY X N 1
ATOM 642 C CA . GLY A 1 86 ? 13.419 -23.353 4.465 1.00 30.34 87 GLY X CA 1
ATOM 643 C C . GLY A 1 86 ? 13.103 -22.175 3.577 1.00 29.95 87 GLY X C 1
ATOM 644 O O . GLY A 1 86 ? 13.077 -21.018 4.044 1.00 29.38 87 GLY X O 1
ATOM 645 N N . ASN A 1 87 ? 12.865 -22.464 2.297 1.00 29.77 88 ASN X N 1
ATOM 646 C CA . ASN A 1 87 ? 12.646 -21.440 1.296 1.00 30.11 88 ASN X CA 1
ATOM 647 C C . ASN A 1 87 ? 11.174 -21.146 1.088 1.00 30.36 88 ASN X C 1
ATOM 648 O O . ASN A 1 87 ? 10.346 -22.057 1.181 1.00 31.34 88 ASN X O 1
ATOM 653 N N . TRP A 1 88 ? 10.879 -19.880 0.794 1.00 29.09 89 TRP X N 1
ATOM 654 C CA . TRP A 1 88 ? 9.551 -19.409 0.537 1.00 29.05 89 TRP X CA 1
ATOM 655 C C . TRP A 1 88 ? 9.444 -18.857 -0.891 1.00 29.35 89 TRP X C 1
ATOM 656 O O . TRP A 1 88 ? 10.348 -18.174 -1.381 1.00 29.77 89 TRP X O 1
ATOM 667 N N . HIS A 1 89 ? 8.335 -19.146 -1.556 1.00 28.81 90 HIS X N 1
ATOM 668 C CA . HIS A 1 89 ? 7.972 -18.420 -2.758 1.00 28.64 90 HIS X CA 1
ATOM 669 C C . HIS A 1 89 ? 7.441 -17.067 -2.359 1.00 28.40 90 HIS X C 1
ATOM 670 O O . HIS A 1 89 ? 6.658 -16.972 -1.418 1.00 28.50 90 HIS X O 1
ATOM 685 N N . LEU A 1 91 ? 5.698 -13.440 -3.943 1.00 26.69 92 LEU X N 1
ATOM 686 C CA . LEU A 1 91 ? 5.178 -12.725 -5.044 1.00 25.54 92 LEU X CA 1
ATOM 687 C C . LEU A 1 91 ? 4.832 -11.308 -4.567 1.00 25.39 92 LEU X C 1
ATOM 688 O O . LEU A 1 91 ? 4.017 -11.146 -3.699 1.00 25.09 92 LEU X O 1
ATOM 693 N N . ILE A 1 92 ? 5.502 -10.316 -5.158 1.00 25.15 93 ILE X N 1
ATOM 694 C CA . ILE A 1 92 ? 5.361 -8.895 -4.896 1.00 24.44 93 ILE X CA 1
ATOM 695 C C . ILE A 1 92 ? 4.526 -8.282 -6.019 1.00 24.16 93 ILE X C 1
ATOM 696 O O . ILE A 1 92 ? 4.930 -8.334 -7.169 1.00 23.11 93 ILE X O 1
ATOM 701 N N . VAL A 1 93 ? 3.387 -7.684 -5.711 1.00 24.42 94 VAL X N 1
ATOM 702 C CA . VAL A 1 93 ? 2.634 -7.094 -6.803 1.00 26.07 94 VAL X CA 1
ATOM 703 C C . VAL A 1 93 ? 3.205 -5.729 -7.168 1.00 27.12 94 VAL X C 1
ATOM 704 O O . VAL A 1 93 ? 3.412 -4.894 -6.290 1.00 28.32 94 VAL X O 1
ATOM 708 N N . THR A 1 94 ? 3.515 -5.532 -8.451 1.00 27.92 95 THR X N 1
ATOM 709 C CA . THR A 1 94 ? 4.231 -4.330 -8.895 1.00 28.81 95 THR X CA 1
ATOM 710 C C . THR A 1 94 ? 3.358 -3.514 -9.805 1.00 30.11 95 THR X C 1
ATOM 711 O O . THR A 1 94 ? 3.785 -2.511 -10.353 1.00 30.42 95 THR X O 1
ATOM 715 N N . SER A 1 95 ? 2.111 -3.953 -9.930 1.00 31.26 96 SER X N 1
ATOM 716 C CA . SER A 1 95 ? 1.134 -3.332 -10.778 1.00 31.83 96 SER X CA 1
ATOM 717 C C . SER A 1 95 ? -0.190 -3.373 -10.099 1.00 32.27 96 SER X C 1
ATOM 718 O O . SER A 1 95 ? -0.553 -4.382 -9.534 1.00 33.00 96 SER X O 1
ATOM 721 N N . ILE A 1 96 ? -0.920 -2.267 -10.166 1.00 32.74 97 ILE X N 1
ATOM 722 C CA . ILE A 1 96 ? -2.340 -2.253 -9.818 1.00 32.48 97 ILE X CA 1
ATOM 723 C C . ILE A 1 96 ? -3.188 -2.640 -11.056 1.00 31.91 97 ILE X C 1
ATOM 724 O O . ILE A 1 96 ? -3.134 -1.982 -12.105 1.00 31.20 97 ILE X O 1
ATOM 729 N N . GLY A 1 97 ? -3.980 -3.702 -10.910 1.00 31.84 98 GLY X N 1
ATOM 730 C CA . GLY A 1 97 ? -4.945 -4.156 -11.935 1.00 30.17 98 GLY X CA 1
ATOM 731 C C . GLY A 1 97 ? -5.898 -3.059 -12.326 1.00 29.28 98 GLY X C 1
ATOM 732 O O . GLY A 1 97 ? -6.342 -2.314 -11.471 1.00 29.85 98 GLY X O 1
ATOM 733 N N . THR A 1 98 ? -6.196 -2.952 -13.622 1.00 28.17 99 THR X N 1
ATOM 734 C CA . THR A 1 98 ? -7.030 -1.863 -14.176 1.00 26.77 99 THR X CA 1
ATOM 735 C C . THR A 1 98 ? -8.454 -1.743 -13.642 1.00 25.74 99 THR X C 1
ATOM 736 O O . THR A 1 98 ? -9.040 -0.651 -13.726 1.00 27.44 99 THR X O 1
ATOM 740 N N . ASP A 1 99 ? -9.061 -2.839 -13.193 1.00 23.34 100 ASP X N 1
ATOM 741 C CA . ASP A 1 99 ? -10.454 -2.763 -12.707 1.00 21.69 100 ASP X CA 1
ATOM 742 C C . ASP A 1 99 ? -10.774 -3.715 -11.552 1.00 19.83 100 ASP X C 1
ATOM 743 O O . ASP A 1 99 ? -9.937 -4.539 -11.179 1.00 21.01 100 ASP X O 1
ATOM 748 N N . ALA A 1 100 ? -11.958 -3.557 -10.966 1.00 17.69 101 ALA X N 1
ATOM 749 C CA . ALA A 1 100 ? -12.397 -4.327 -9.818 1.00 16.12 101 ALA X CA 1
ATOM 750 C C . ALA A 1 100 ? -12.424 -5.829 -10.012 1.00 15.15 101 ALA X C 1
ATOM 751 O O . ALA A 1 100 ? -11.927 -6.554 -9.141 1.00 17.35 101 ALA X O 1
ATOM 753 N N . ARG A 1 101 ? -12.907 -6.316 -11.144 1.00 14.01 102 ARG X N 1
ATOM 754 C CA . ARG A 1 101 ? -12.930 -7.757 -11.438 1.00 13.57 102 ARG X CA 1
ATOM 755 C C . ARG A 1 101 ? -11.514 -8.303 -11.437 1.00 15.18 102 ARG X C 1
ATOM 756 O O . ARG A 1 101 ? -11.234 -9.335 -10.780 1.00 16.38 102 ARG X O 1
ATOM 764 N N . THR A 1 102 ? -10.615 -7.568 -12.112 1.00 15.33 103 THR X N 1
ATOM 765 C CA . THR A 1 102 ? -9.148 -7.777 -12.093 1.00 15.48 103 THR X CA 1
ATOM 766 C C . THR A 1 102 ? -8.461 -7.765 -10.724 1.00 15.93 103 THR X C 1
ATOM 767 O O . THR A 1 102 ? -7.693 -8.702 -10.398 1.00 15.35 103 THR X O 1
ATOM 771 N N . ARG A 1 103 ? -8.678 -6.735 -9.901 1.00 16.98 104 ARG X N 1
ATOM 772 C CA . ARG A 1 103 ? -8.049 -6.802 -8.526 1.00 17.26 104 ARG X CA 1
ATOM 773 C C . ARG A 1 103 ? -8.650 -7.930 -7.728 1.00 17.10 104 ARG X C 1
ATOM 774 O O . ARG A 1 103 ? -7.938 -8.648 -7.098 1.00 18.21 104 ARG X O 1
ATOM 782 N N . ALA A 1 104 ? -9.967 -8.147 -7.828 1.00 17.48 105 ALA X N 1
ATOM 783 C CA . ALA A 1 104 ? -10.596 -9.307 -7.139 1.00 16.58 105 ALA X CA 1
ATOM 784 C C . ALA A 1 104 ? -10.096 -10.650 -7.635 1.00 16.69 105 ALA X C 1
ATOM 785 O O . ALA A 1 104 ? -9.974 -11.578 -6.858 1.00 18.41 105 ALA X O 1
ATOM 787 N N . ALA A 1 105 ? -9.806 -10.779 -8.928 1.00 17.85 106 ALA X N 1
ATOM 788 C CA . ALA A 1 105 ? -9.317 -12.065 -9.471 1.00 18.16 106 ALA X CA 1
ATOM 789 C C . ALA A 1 105 ? -7.904 -12.293 -9.001 1.00 19.30 106 ALA X C 1
ATOM 790 O O . ALA A 1 105 ? -7.548 -13.414 -8.708 1.00 20.52 106 ALA X O 1
ATOM 792 N N . LEU A 1 106 ? -7.089 -11.250 -8.871 1.00 20.58 107 LEU X N 1
ATOM 793 C CA . LEU A 1 106 ? -5.769 -11.467 -8.252 1.00 21.29 107 LEU X CA 1
ATOM 794 C C . LEU A 1 106 ? -5.880 -12.062 -6.833 1.00 22.29 107 LEU X C 1
ATOM 795 O O . LEU A 1 106 ? -5.175 -13.029 -6.555 1.00 22.89 107 LEU X O 1
ATOM 800 N N . ARG A 1 107 ? -6.754 -11.535 -5.945 1.00 22.35 108 ARG X N 1
ATOM 801 C CA . ARG A 1 107 ? -6.872 -12.104 -4.572 1.00 22.54 108 ARG X CA 1
ATOM 802 C C . ARG A 1 107 ? -7.318 -13.559 -4.717 1.00 22.13 108 ARG X C 1
ATOM 803 O O . ARG A 1 107 ? -6.694 -14.461 -4.178 1.00 23.01 108 ARG X O 1
ATOM 811 N N . THR A 1 108 ? -8.390 -13.780 -5.447 1.00 21.19 109 THR X N 1
ATOM 812 C CA . THR A 1 108 ? -8.876 -15.125 -5.691 1.00 21.54 109 THR X CA 1
ATOM 813 C C . THR A 1 108 ? -7.813 -16.052 -6.229 1.00 22.37 109 THR X C 1
ATOM 814 O O . THR A 1 108 ? -7.816 -17.229 -5.897 1.00 22.67 109 THR X O 1
ATOM 818 N N . CYS A 1 109 ? -6.907 -15.522 -7.045 1.00 22.82 110 CYS X N 1
ATOM 819 C CA . CYS A 1 109 ? -5.805 -16.309 -7.570 1.00 24.71 110 CYS X CA 1
ATOM 820 C C . CYS A 1 109 ? -4.722 -16.605 -6.500 1.00 24.56 110 CYS X C 1
ATOM 821 O O . CYS A 1 109 ? -4.255 -17.727 -6.393 1.00 24.51 110 CYS X O 1
ATOM 832 N N . HIS A 1 111 ? -5.293 -16.815 -3.271 1.00 28.76 112 HIS X N 1
ATOM 833 C CA . HIS A 1 111 ? -5.920 -17.786 -2.345 1.00 30.01 112 HIS X CA 1
ATOM 834 C C . HIS A 1 111 ? -5.920 -19.214 -2.886 1.00 30.74 112 HIS X C 1
ATOM 835 O O . HIS A 1 111 ? -5.558 -20.155 -2.154 1.00 31.78 112 HIS X O 1
ATOM 842 N N . HIS A 1 112 ? -6.290 -19.355 -4.161 1.00 30.71 113 HIS X N 1
ATOM 843 C CA . HIS A 1 112 ? -6.304 -20.637 -4.855 1.00 31.17 113 HIS X CA 1
ATOM 844 C C . HIS A 1 112 ? -4.946 -21.356 -4.905 1.00 30.37 113 HIS X C 1
ATOM 845 O O . HIS A 1 112 ? -4.884 -22.574 -4.845 1.00 31.05 113 HIS X O 1
ATOM 852 N N . LYS A 1 113 ? -3.874 -20.609 -5.081 1.00 30.33 114 LYS X N 1
ATOM 853 C CA . LYS A 1 113 ? -2.529 -21.194 -5.060 1.00 30.38 114 LYS X CA 1
ATOM 854 C C . LYS A 1 113 ? -1.940 -21.219 -3.640 1.00 30.34 114 LYS X C 1
ATOM 855 O O . LYS A 1 113 ? -0.758 -21.477 -3.464 1.00 30.62 114 LYS X O 1
ATOM 861 N N . ARG A 1 114 ? -2.767 -20.855 -2.644 1.00 30.18 115 ARG X N 1
ATOM 862 C CA . ARG A 1 114 ? -2.475 -21.009 -1.221 1.00 29.41 115 ARG X CA 1
ATOM 863 C C . ARG A 1 114 ? -1.287 -20.184 -0.767 1.00 28.78 115 ARG X C 1
ATOM 864 O O . ARG A 1 114 ? -0.423 -20.660 -0.032 1.00 29.02 115 ARG X O 1
ATOM 872 N N . PHE A 1 115 ? -1.268 -18.937 -1.252 1.00 27.94 116 PHE X N 1
ATOM 873 C CA . PHE A 1 115 ? -0.400 -17.880 -0.749 1.00 27.31 116 PHE X CA 1
ATOM 874 C C . PHE A 1 115 ? -1.118 -17.118 0.357 1.00 27.42 116 PHE X C 1
ATOM 875 O O . PHE A 1 115 ? -2.333 -17.011 0.323 1.00 26.90 116 PHE X O 1
ATOM 883 N N . GLY A 1 116 ? -0.366 -16.658 1.360 1.00 27.24 117 GLY X N 1
ATOM 884 C CA . GLY A 1 116 ? -0.907 -15.781 2.398 1.00 27.07 117 GLY X CA 1
ATOM 885 C C . GLY A 1 116 ? -0.387 -14.359 2.205 1.00 27.26 117 GLY X C 1
ATOM 886 O O . GLY A 1 116 ? 0.713 -14.119 1.715 1.00 27.07 117 GLY X O 1
ATOM 887 N N . GLU A 1 117 ? -1.200 -13.409 2.582 1.00 27.38 118 GLU X N 1
ATOM 888 C CA . GLU A 1 117 ? -0.841 -12.039 2.444 1.00 28.05 118 GLU X CA 1
ATOM 889 C C . GLU A 1 117 ? -0.086 -11.552 3.704 1.00 28.81 118 GLU X C 1
ATOM 890 O O . GLU A 1 117 ? -0.701 -11.390 4.775 1.00 28.20 118 GLU X O 1
ATOM 896 N N . LEU A 1 118 ? 1.229 -11.327 3.574 1.00 29.56 119 LEU X N 1
ATOM 897 C CA . LEU A 1 118 ? 2.014 -10.770 4.671 1.00 30.80 119 LEU X CA 1
ATOM 898 C C . LEU A 1 118 ? 1.558 -9.364 4.963 1.00 31.78 119 LEU X C 1
ATOM 899 O O . LEU A 1 118 ? 1.676 -8.888 6.097 1.00 32.78 119 LEU X O 1
ATOM 904 N N . ARG A 1 119 ? 1.024 -8.687 3.938 1.00 32.26 120 ARG X N 1
ATOM 905 C CA . ARG A 1 119 ? 0.728 -7.239 4.026 1.00 31.34 120 ARG X CA 1
ATOM 906 C C . ARG A 1 119 ? 0.386 -6.806 2.643 1.00 31.26 120 ARG X C 1
ATOM 907 O O . ARG A 1 119 ? 0.537 -7.590 1.687 1.00 33.35 120 ARG X O 1
ATOM 915 N N . GLU A 1 120 ? -0.132 -5.614 2.491 1.00 30.70 121 GLU X N 1
ATOM 916 C CA . GLU A 1 120 ? -0.563 -5.143 1.142 1.00 30.34 121 GLU X CA 1
ATOM 917 C C . GLU A 1 120 ? 0.547 -5.393 0.070 1.00 29.64 121 GLU X C 1
ATOM 918 O O . GLU A 1 120 ? 1.662 -4.807 0.147 1.00 28.95 121 GLU X O 1
ATOM 920 N N . GLY A 1 121 ? 0.245 -6.303 -0.866 1.00 28.88 122 GLY X N 1
ATOM 921 C CA . GLY A 1 121 ? 1.056 -6.529 -2.068 1.00 28.72 122 GLY X CA 1
ATOM 922 C C . GLY A 1 121 ? 2.220 -7.532 -1.926 1.00 29.29 122 GLY X C 1
ATOM 923 O O . GLY A 1 121 ? 3.023 -7.685 -2.856 1.00 29.56 122 GLY X O 1
ATOM 924 N N . VAL A 1 122 ? 2.332 -8.174 -0.757 1.00 28.16 123 VAL X N 1
ATOM 925 C CA . VAL A 1 122 ? 3.344 -9.157 -0.486 1.00 27.79 123 VAL X CA 1
ATOM 926 C C . VAL A 1 122 ? 2.683 -10.502 -0.110 1.00 28.25 123 VAL X C 1
ATOM 927 O O . VAL A 1 122 ? 2.131 -10.654 0.993 1.00 29.43 123 VAL X O 1
ATOM 931 N N . TRP A 1 123 ? 2.762 -11.481 -1.005 1.00 27.41 124 TRP X N 1
ATOM 932 C CA . TRP A 1 123 ? 2.177 -12.768 -0.789 1.00 26.64 124 TRP X CA 1
ATOM 933 C C . TRP A 1 123 ? 3.303 -13.785 -0.724 1.00 27.11 124 TRP X C 1
ATOM 934 O O . TRP A 1 123 ? 4.289 -13.639 -1.447 1.00 28.18 124 TRP X O 1
ATOM 953 N N . ARG A 1 125 ? 4.537 -18.118 0.498 1.00 27.05 126 ARG X N 1
ATOM 954 C CA . ARG A 1 125 ? 4.221 -19.457 0.979 1.00 28.01 126 ARG X CA 1
ATOM 955 C C . ARG A 1 125 ? 5.497 -20.272 0.900 1.00 28.18 126 ARG X C 1
ATOM 956 O O . ARG A 1 125 ? 6.429 -19.866 0.225 1.00 28.74 126 ARG X O 1
ATOM 964 N N . PRO A 1 126 ? 5.572 -21.403 1.631 1.00 28.93 127 PRO X N 1
ATOM 965 C CA . PRO A 1 126 ? 6.773 -22.247 1.496 1.00 28.95 127 PRO X CA 1
ATOM 966 C C . PRO A 1 126 ? 6.887 -22.804 0.076 1.00 29.79 127 PRO X C 1
ATOM 967 O O . PRO A 1 126 ? 5.877 -22.950 -0.580 1.00 30.90 127 PRO X O 1
ATOM 971 N N . ASP A 1 127 ? 8.078 -23.129 -0.416 1.00 30.23 128 ASP X N 1
ATOM 972 C CA . ASP A 1 127 ? 8.152 -23.581 -1.796 1.00 30.83 128 ASP X CA 1
ATOM 973 C C . ASP A 1 127 ? 7.914 -25.085 -1.956 1.00 31.03 128 ASP X C 1
ATOM 974 O O . ASP A 1 127 ? 8.327 -25.659 -2.966 1.00 31.04 128 ASP X O 1
ATOM 979 N N . ASN A 1 128 ? 7.249 -25.707 -0.973 1.00 31.06 129 ASN X N 1
ATOM 980 C CA . ASN A 1 128 ? 6.913 -27.145 -1.005 1.00 31.55 129 ASN X CA 1
ATOM 981 C C . ASN A 1 128 ? 5.819 -27.525 -2.042 1.00 32.43 129 ASN X C 1
ATOM 982 O O . ASN A 1 128 ? 5.754 -28.659 -2.463 1.00 32.05 129 ASN X O 1
ATOM 987 N N . LEU A 1 129 ? 4.953 -26.572 -2.404 1.00 33.85 130 LEU X N 1
ATOM 988 C CA . LEU A 1 129 ? 4.130 -26.635 -3.618 1.00 35.16 130 LEU X CA 1
ATOM 989 C C . LEU A 1 129 ? 4.907 -26.062 -4.804 1.00 36.59 130 LEU X C 1
ATOM 990 O O . LEU A 1 129 ? 5.608 -25.051 -4.642 1.00 36.95 130 LEU X O 1
ATOM 995 N N . ASP A 1 130 ? 4.764 -26.711 -5.971 1.00 38.20 131 ASP X N 1
ATOM 996 C CA . ASP A 1 130 ? 5.333 -26.304 -7.276 1.00 39.84 131 ASP X CA 1
ATOM 997 C C . ASP A 1 130 ? 4.606 -25.110 -7.934 1.00 41.20 131 ASP X C 1
ATOM 998 O O . ASP A 1 130 ? 3.805 -25.310 -8.886 1.00 41.64 131 ASP X O 1
ATOM 1003 N N . LEU A 1 131 ? 4.891 -23.889 -7.481 1.00 42.12 132 LEU X N 1
ATOM 1004 C CA . LEU A 1 131 ? 4.324 -22.680 -8.097 1.00 43.67 132 LEU X CA 1
ATOM 1005 C C . LEU A 1 131 ? 4.473 -22.647 -9.623 1.00 44.87 132 LEU X C 1
ATOM 1006 O O . LEU A 1 131 ? 5.579 -22.664 -10.161 1.00 45.26 132 LEU X O 1
ATOM 1011 N N . ASP A 1 132 ? 3.357 -22.599 -10.324 1.00 45.93 133 ASP X N 1
ATOM 1012 C CA . ASP A 1 132 ? 3.437 -22.209 -11.696 1.00 47.31 133 ASP X CA 1
ATOM 1013 C C . ASP A 1 132 ? 2.620 -20.942 -11.814 1.00 48.11 133 ASP X C 1
ATOM 1014 O O . ASP A 1 132 ? 1.459 -20.908 -11.401 1.00 48.48 133 ASP X O 1
ATOM 1019 N N . LEU A 1 133 ? 3.232 -19.888 -12.343 1.00 48.65 134 LEU X N 1
ATOM 1020 C CA . LEU A 1 133 ? 2.523 -18.629 -12.517 1.00 49.32 134 LEU X CA 1
ATOM 1021 C C . LEU A 1 133 ? 1.517 -18.706 -13.668 1.00 49.73 134 LEU X C 1
ATOM 1022 O O . LEU A 1 133 ? 1.898 -19.046 -14.780 1.00 50.22 134 LEU X O 1
ATOM 1027 N N . GLU A 1 134 ? 0.247 -18.383 -13.397 1.00 50.17 135 GLU X N 1
ATOM 1028 C CA . GLU A 1 134 ? -0.862 -18.654 -14.334 1.00 50.66 135 GLU X CA 1
ATOM 1029 C C . GLU A 1 134 ? -0.883 -17.789 -15.624 1.00 50.48 135 GLU X C 1
ATOM 1030 O O . GLU A 1 134 ? -1.876 -17.127 -15.946 1.00 50.41 135 GLU X O 1
ATOM 1036 N N . SER A 1 135 ? 0.230 -17.829 -16.356 1.00 50.32 136 SER X N 1
ATOM 1037 C CA . SER A 1 135 ? 0.395 -17.135 -17.641 1.00 50.28 136 SER X CA 1
ATOM 1038 C C . SER A 1 135 ? 0.453 -15.608 -17.470 1.00 50.24 136 SER X C 1
ATOM 1039 O O . SER A 1 135 ? 1.238 -15.083 -16.661 1.00 49.93 136 SER X O 1
ATOM 1042 N N . ASP A 1 136 ? -0.370 -14.922 -18.268 1.00 50.22 137 ASP X N 1
ATOM 1043 C CA . ASP A 1 136 ? -0.556 -13.475 -18.209 1.00 50.11 137 ASP X CA 1
ATOM 1044 C C . ASP A 1 136 ? -1.192 -13.057 -16.884 1.00 50.00 137 ASP X C 1
ATOM 1045 O O . ASP A 1 136 ? -0.462 -12.664 -15.977 1.00 49.62 137 ASP X O 1
ATOM 1050 N N . VAL A 1 137 ? -2.527 -13.156 -16.763 1.00 49.63 138 VAL X N 1
ATOM 1051 C CA . VAL A 1 137 ? -3.253 -12.674 -15.556 1.00 49.45 138 VAL X CA 1
ATOM 1052 C C . VAL A 1 137 ? -2.318 -12.374 -14.353 1.00 49.03 138 VAL X C 1
ATOM 1053 O O . VAL A 1 137 ? -2.248 -11.219 -13.941 1.00 49.68 138 VAL X O 1
ATOM 1055 N N . ALA A 1 138 ? -1.579 -13.364 -13.830 1.00 48.09 139 ALA X N 1
ATOM 1056 C CA . ALA A 1 138 ? -0.543 -13.081 -12.786 1.00 47.59 139 ALA X CA 1
ATOM 1057 C C . ALA A 1 138 ? 0.876 -12.762 -13.315 1.00 46.76 139 ALA X C 1
ATOM 1058 O O . ALA A 1 138 ? 1.842 -12.946 -12.617 1.00 47.09 139 ALA X O 1
ATOM 1060 N N . ALA A 1 139 ? 0.995 -12.263 -14.541 1.00 46.18 140 ALA X N 1
ATOM 1061 C CA . ALA A 1 139 ? 2.299 -11.816 -15.071 1.00 45.05 140 ALA X CA 1
ATOM 1062 C C . ALA A 1 139 ? 2.937 -10.710 -14.210 1.00 43.71 140 ALA X C 1
ATOM 1063 O O . ALA A 1 139 ? 4.144 -10.718 -14.004 1.00 43.04 140 ALA X O 1
ATOM 1065 N N . ARG A 1 140 ? 2.087 -9.790 -13.719 1.00 42.45 141 ARG X N 1
ATOM 1066 C CA . ARG A 1 140 ? 2.450 -8.489 -13.118 1.00 40.42 141 ARG X CA 1
ATOM 1067 C C . ARG A 1 140 ? 2.756 -8.579 -11.602 1.00 39.08 141 ARG X C 1
ATOM 1068 O O . ARG A 1 140 ? 2.115 -7.935 -10.761 1.00 38.51 141 ARG X O 1
ATOM 1073 N N . VAL A 1 141 ? 3.762 -9.394 -11.284 1.00 36.94 142 VAL X N 1
ATOM 1074 C CA . VAL A 1 141 ? 4.289 -9.557 -9.937 1.00 35.06 142 VAL X CA 1
ATOM 1075 C C . VAL A 1 141 ? 5.789 -9.780 -10.082 1.00 34.15 142 VAL X C 1
ATOM 1076 O O . VAL A 1 141 ? 6.247 -10.196 -11.139 1.00 34.99 142 VAL X O 1
ATOM 1080 N N . ARG A 1 142 ? 6.576 -9.501 -9.063 1.00 32.40 143 ARG X N 1
ATOM 1081 C CA . ARG A 1 142 ? 7.986 -9.914 -9.139 1.00 30.49 143 ARG X CA 1
ATOM 1082 C C . ARG A 1 142 ? 8.157 -11.145 -8.260 1.00 30.09 143 ARG X C 1
ATOM 1083 O O . ARG A 1 142 ? 7.679 -11.161 -7.134 1.00 29.27 143 ARG X O 1
ATOM 1099 N N . LEU A 1 144 ? 10.278 -13.729 -6.175 1.00 28.30 145 LEU X N 1
ATOM 1100 C CA . LEU A 1 144 ? 11.532 -13.926 -5.459 1.00 27.02 145 LEU X CA 1
ATOM 1101 C C . LEU A 1 144 ? 11.442 -15.199 -4.648 1.00 26.28 145 LEU X C 1
ATOM 1102 O O . LEU A 1 144 ? 10.373 -15.732 -4.429 1.00 26.18 145 LEU X O 1
ATOM 1107 N N . THR A 1 145 ? 12.581 -15.686 -4.196 1.00 26.61 146 THR X N 1
ATOM 1108 C CA . THR A 1 145 ? 12.644 -16.758 -3.204 1.00 26.37 146 THR X CA 1
ATOM 1109 C C . THR A 1 145 ? 13.141 -16.079 -1.930 1.00 26.41 146 THR X C 1
ATOM 1110 O O . THR A 1 145 ? 13.972 -15.179 -1.990 1.00 26.43 146 THR X O 1
ATOM 1114 N N . ALA A 1 146 ? 12.616 -16.461 -0.780 1.00 27.07 147 ALA X N 1
ATOM 1115 C CA . ALA A 1 146 ? 13.125 -15.870 0.460 1.00 28.63 147 ALA X CA 1
ATOM 1116 C C . ALA A 1 146 ? 13.224 -16.835 1.605 1.00 29.13 147 ALA X C 1
ATOM 1117 O O . ALA A 1 146 ? 12.595 -17.904 1.592 1.00 29.50 147 ALA X O 1
ATOM 1119 N N . ARG A 1 147 ? 13.973 -16.432 2.619 1.00 29.79 148 ARG X N 1
ATOM 1120 C CA . ARG A 1 147 ? 13.914 -17.147 3.881 1.00 31.71 148 ARG X CA 1
ATOM 1121 C C . ARG A 1 147 ? 13.780 -16.301 5.156 1.00 32.15 148 ARG X C 1
ATOM 1122 O O . ARG A 1 147 ? 14.328 -15.198 5.264 1.00 31.21 148 ARG X O 1
ATOM 1130 N N . ASP A 1 148 ? 13.046 -16.857 6.115 1.00 32.90 149 ASP X N 1
ATOM 1131 C CA . ASP A 1 148 ? 12.811 -16.221 7.394 1.00 34.15 149 ASP X CA 1
ATOM 1132 C C . ASP A 1 148 ? 13.508 -16.939 8.547 1.00 33.22 149 ASP X C 1
ATOM 1133 O O . ASP A 1 148 ? 13.682 -18.138 8.507 1.00 33.75 149 ASP X O 1
ATOM 1138 N N . GLU A 1 149 ? 13.853 -16.226 9.602 1.00 32.66 150 GLU X N 1
ATOM 1139 C CA . GLU A 1 149 ? 14.531 -16.891 10.731 1.00 33.34 150 GLU X CA 1
ATOM 1140 C C . GLU A 1 149 ? 13.584 -17.547 11.752 1.00 32.47 150 GLU X C 1
ATOM 1141 O O . GLU A 1 149 ? 13.993 -18.405 12.501 1.00 32.64 150 GLU X O 1
ATOM 1147 N N . ALA A 1 150 ? 12.316 -17.137 11.742 1.00 31.86 151 ALA X N 1
ATOM 1148 C CA . ALA A 1 150 ? 11.245 -17.719 12.550 1.00 30.61 151 ALA X CA 1
ATOM 1149 C C . ALA A 1 150 ? 10.133 -18.089 11.562 1.00 29.61 151 ALA X C 1
ATOM 1150 O O . ALA A 1 150 ? 9.111 -17.421 11.493 1.00 28.71 151 ALA X O 1
ATOM 1152 N N . PRO A 1 151 ? 10.336 -19.161 10.795 1.00 29.05 152 PRO X N 1
ATOM 1153 C CA . PRO A 1 151 ? 9.360 -19.503 9.777 1.00 28.70 152 PRO X CA 1
ATOM 1154 C C . PRO A 1 151 ? 8.005 -20.006 10.337 1.00 28.93 152 PRO X C 1
ATOM 1155 O O . PRO A 1 151 ? 6.988 -19.846 9.657 1.00 29.68 152 PRO X O 1
ATOM 1159 N N . ALA A 1 152 ? 7.963 -20.561 11.550 1.00 27.87 153 ALA X N 1
ATOM 1160 C CA . ALA A 1 152 ? 6.689 -20.997 12.140 1.00 27.73 153 ALA X CA 1
ATOM 1161 C C . ALA A 1 152 ? 5.934 -19.764 12.575 1.00 28.68 153 ALA X C 1
ATOM 1162 O O . ALA A 1 152 ? 4.672 -19.736 12.656 1.00 29.80 153 ALA X O 1
ATOM 1164 N N . ASP A 1 153 ? 6.704 -18.731 12.882 1.00 28.01 154 ASP X N 1
ATOM 1165 C CA . ASP A 1 153 ? 6.091 -17.521 13.298 1.00 27.82 154 ASP X CA 1
ATOM 1166 C C . ASP A 1 153 ? 5.524 -16.822 12.077 1.00 26.81 154 ASP X C 1
ATOM 1167 O O . ASP A 1 153 ? 4.352 -16.447 12.083 1.00 26.35 154 ASP X O 1
ATOM 1172 N N . LEU A 1 154 ? 6.349 -16.642 11.038 1.00 25.83 155 LEU X N 1
ATOM 1173 C CA . LEU A 1 154 ? 5.845 -16.160 9.742 1.00 25.38 155 LEU X CA 1
ATOM 1174 C C . LEU A 1 154 ? 4.535 -16.900 9.318 1.00 24.52 155 LEU X C 1
ATOM 1175 O O . LEU A 1 154 ? 3.467 -16.274 9.176 1.00 23.84 155 LEU X O 1
ATOM 1180 N N . ALA A 1 155 ? 4.600 -18.226 9.202 1.00 22.77 156 ALA X N 1
ATOM 1181 C CA . ALA A 1 155 ? 3.392 -19.017 8.889 1.00 23.18 156 ALA X CA 1
ATOM 1182 C C . ALA A 1 155 ? 2.189 -18.585 9.717 1.00 22.89 156 ALA X C 1
ATOM 1183 O O . ALA A 1 155 ? 1.121 -18.362 9.163 1.00 23.25 156 ALA X O 1
ATOM 1185 N N . GLY A 1 156 ? 2.378 -18.406 11.026 1.00 22.57 157 GLY X N 1
ATOM 1186 C CA . GLY A 1 156 ? 1.293 -17.977 11.932 1.00 22.48 157 GLY X CA 1
ATOM 1187 C C . GLY A 1 156 ? 0.784 -16.562 11.680 1.00 23.24 157 GLY X C 1
ATOM 1188 O O . GLY A 1 156 ? -0.308 -16.178 12.142 1.00 21.76 157 GLY X O 1
ATOM 1189 N N . GLN A 1 157 ? 1.577 -15.802 10.925 1.00 23.95 158 GLN X N 1
ATOM 1190 C CA . GLN A 1 157 ? 1.300 -14.382 10.605 1.00 25.86 158 GLN X CA 1
ATOM 1191 C C . GLN A 1 157 ? 0.579 -14.251 9.217 1.00 25.66 158 GLN X C 1
ATOM 1192 O O . GLN A 1 157 ? -0.327 -13.456 9.063 1.00 25.11 158 GLN X O 1
ATOM 1198 N N . LEU A 1 158 ? 0.954 -15.098 8.249 1.00 25.63 159 LEU X N 1
ATOM 1199 C CA . LEU A 1 158 ? 0.298 -15.214 6.974 1.00 24.40 159 LEU X CA 1
ATOM 1200 C C . LEU A 1 158 ? -1.095 -15.859 7.038 1.00 26.05 159 LEU X C 1
ATOM 1201 O O . LEU A 1 158 ? -2.019 -15.463 6.305 1.00 25.75 159 LEU X O 1
ATOM 1206 N N . TRP A 1 159 ? -1.260 -16.915 7.840 1.00 27.04 160 TRP X N 1
ATOM 1207 C CA . TRP A 1 159 ? -2.601 -17.537 7.986 1.00 26.54 160 TRP X CA 1
ATOM 1208 C C . TRP A 1 159 ? -3.074 -17.565 9.458 1.00 27.34 160 TRP X C 1
ATOM 1209 O O . TRP A 1 159 ? -2.239 -17.571 10.391 1.00 26.78 160 TRP X O 1
ATOM 1220 N N . ASP A 1 160 ? -4.392 -17.589 9.645 1.00 26.71 161 ASP X N 1
ATOM 1221 C CA . ASP A 1 160 ? -4.995 -17.753 10.926 1.00 26.66 161 ASP X CA 1
ATOM 1222 C C . ASP A 1 160 ? -4.918 -19.243 11.251 1.00 27.08 161 ASP X C 1
ATOM 1223 O O . ASP A 1 160 ? -5.846 -19.979 11.012 1.00 28.91 161 ASP X O 1
ATOM 1228 N N . LEU A 1 161 ? -3.809 -19.703 11.792 1.00 26.83 162 LEU X N 1
ATOM 1229 C CA . LEU A 1 161 ? -3.640 -21.114 12.018 1.00 25.85 162 LEU X CA 1
ATOM 1230 C C . LEU A 1 161 ? -4.469 -21.683 13.141 1.00 26.91 162 LEU X C 1
ATOM 1231 O O . LEU A 1 161 ? -4.948 -22.813 13.022 1.00 26.35 162 LEU X O 1
ATOM 1236 N N . SER A 1 162 ? -4.563 -20.969 14.274 1.00 27.44 163 SER X N 1
ATOM 1237 C CA . SER A 1 162 ? -5.393 -21.477 15.385 1.00 27.76 163 SER X CA 1
ATOM 1238 C C . SER A 1 162 ? -6.881 -21.512 14.972 1.00 28.25 163 SER X C 1
ATOM 1239 O O . SER A 1 162 ? -7.591 -22.434 15.340 1.00 29.33 163 SER X O 1
ATOM 1242 N N . GLY A 1 163 ? -7.341 -20.536 14.184 1.00 28.65 164 GLY X N 1
ATOM 1243 C CA . GLY A 1 163 ? -8.750 -20.491 13.743 1.00 28.52 164 GLY X CA 1
ATOM 1244 C C . GLY A 1 163 ? -9.096 -21.581 12.754 1.00 29.75 164 GLY X C 1
ATOM 1245 O O . GLY A 1 163 ? -10.255 -22.025 12.682 1.00 30.22 164 GLY X O 1
ATOM 1246 N N . TRP A 1 164 ? -8.111 -22.006 11.969 1.00 29.50 165 TRP X N 1
ATOM 1247 C CA . TRP A 1 164 ? -8.367 -23.002 10.951 1.00 30.70 165 TRP X CA 1
ATOM 1248 C C . TRP A 1 164 ? -8.376 -24.388 11.585 1.00 30.61 165 TRP X C 1
ATOM 1249 O O . TRP A 1 164 ? -9.108 -25.258 11.136 1.00 30.79 165 TRP X O 1
ATOM 1260 N N . THR A 1 165 ? -7.507 -24.553 12.584 1.00 29.99 166 THR X N 1
ATOM 1261 C CA . THR A 1 165 ? -7.430 -25.670 13.524 1.00 29.51 166 THR X CA 1
ATOM 1262 C C . THR A 1 165 ? -8.741 -25.806 14.301 1.00 30.42 166 THR X C 1
ATOM 1263 O O . THR A 1 165 ? -9.349 -26.882 14.262 1.00 30.82 166 THR X O 1
ATOM 1267 N N . GLU A 1 166 ? -9.184 -24.737 14.984 1.00 30.13 167 GLU X N 1
ATOM 1268 C CA . GLU A 1 166 ? -10.475 -24.759 15.694 1.00 31.49 167 GLU X CA 1
ATOM 1269 C C . GLU A 1 166 ? -11.660 -25.143 14.778 1.00 31.18 167 GLU X C 1
ATOM 1270 O O . GLU A 1 166 ? -12.524 -25.939 15.174 1.00 31.91 167 GLU X O 1
ATOM 1276 N N . ALA A 1 167 ? -11.677 -24.618 13.553 1.00 30.63 168 ALA X N 1
ATOM 1277 C CA . ALA A 1 167 ? -12.782 -24.899 12.599 1.00 30.60 168 ALA X CA 1
ATOM 1278 C C . ALA A 1 167 ? -12.744 -26.313 12.136 1.00 29.97 168 ALA X C 1
ATOM 1279 O O . ALA A 1 167 ? -13.804 -26.887 11.875 1.00 29.52 168 ALA X O 1
ATOM 1281 N N . GLY A 1 168 ? -11.534 -26.878 12.063 1.00 29.65 169 GLY X N 1
ATOM 1282 C CA . GLY A 1 168 ? -11.359 -28.239 11.566 1.00 29.56 169 GLY X CA 1
ATOM 1283 C C . GLY A 1 168 ? -11.860 -29.268 12.584 1.00 29.60 169 GLY X C 1
ATOM 1284 O O . GLY A 1 168 ? -12.631 -30.154 12.251 1.00 29.97 169 GLY X O 1
ATOM 1285 N N . HIS A 1 169 ? -11.390 -29.153 13.819 1.00 29.85 170 HIS X N 1
ATOM 1286 C CA . HIS A 1 169 ? -11.900 -29.923 14.945 1.00 29.60 170 HIS X CA 1
ATOM 1287 C C . HIS A 1 169 ? -13.413 -29.813 15.060 1.00 28.88 170 HIS X C 1
ATOM 1288 O O . HIS A 1 169 ? -14.041 -30.817 15.287 1.00 29.27 170 HIS X O 1
ATOM 1295 N N . ARG A 1 170 ? -14.004 -28.632 14.892 1.00 28.61 171 ARG X N 1
ATOM 1296 C CA . ARG A 1 170 ? -15.473 -28.548 14.976 1.00 30.55 171 ARG X CA 1
ATOM 1297 C C . ARG A 1 170 ? -16.168 -29.440 13.903 1.00 30.19 171 ARG X C 1
ATOM 1298 O O . ARG A 1 170 ? -17.183 -30.071 14.193 1.00 30.33 171 ARG X O 1
ATOM 1306 N N . LEU A 1 171 ? -15.605 -29.484 12.685 1.00 29.15 172 LEU X N 1
ATOM 1307 C CA . LEU A 1 171 ? -16.073 -30.358 11.610 1.00 28.62 172 LEU X CA 1
ATOM 1308 C C . LEU A 1 171 ? -15.889 -31.863 11.880 1.00 28.40 172 LEU X C 1
ATOM 1309 O O . LEU A 1 171 ? -16.742 -32.650 11.472 1.00 27.40 172 LEU X O 1
ATOM 1314 N N . LEU A 1 172 ? -14.782 -32.249 12.537 1.00 28.13 173 LEU X N 1
ATOM 1315 C CA . LEU A 1 172 ? -14.577 -33.631 13.026 1.00 28.64 173 LEU X CA 1
ATOM 1316 C C . LEU A 1 172 ? -15.692 -34.023 14.032 1.00 29.49 173 LEU X C 1
ATOM 1317 O O . LEU A 1 172 ? -16.351 -35.046 13.842 1.00 29.24 173 LEU X O 1
ATOM 1322 N N . GLY A 1 173 ? -15.911 -33.189 15.067 1.00 30.58 174 GLY X N 1
ATOM 1323 C CA . GLY A 1 173 ? -17.080 -33.287 15.984 1.00 31.80 174 GLY X CA 1
ATOM 1324 C C . GLY A 1 173 ? -18.449 -33.359 15.284 1.00 33.48 174 GLY X C 1
ATOM 1325 O O . GLY A 1 173 ? -19.320 -34.147 15.691 1.00 34.38 174 GLY X O 1
ATOM 1326 N N . ASP A 1 174 ? -18.636 -32.571 14.213 1.00 33.41 175 ASP X N 1
ATOM 1327 C CA . ASP A 1 174 ? -19.867 -32.587 13.422 1.00 33.65 175 ASP X CA 1
ATOM 1328 C C . ASP A 1 174 ? -20.096 -33.956 12.742 1.00 34.06 175 ASP X C 1
ATOM 1329 O O . ASP A 1 174 ? -21.229 -34.479 12.772 1.00 33.82 175 ASP X O 1
ATOM 1342 N N . ALA A 1 176 ? -18.552 -36.958 13.717 1.00 33.75 177 ALA X N 1
ATOM 1343 C CA . ALA A 1 176 ? -18.808 -37.896 14.829 1.00 33.40 177 ALA X CA 1
ATOM 1344 C C . ALA A 1 176 ? -20.304 -37.854 15.231 1.00 33.37 177 ALA X C 1
ATOM 1345 O O . ALA A 1 176 ? -20.924 -38.885 15.442 1.00 32.26 177 ALA X O 1
ATOM 1347 N N . ALA A 1 177 ? -20.872 -36.643 15.305 1.00 33.55 178 ALA X N 1
ATOM 1348 C CA . ALA A 1 177 ? -22.269 -36.454 15.683 1.00 33.68 178 ALA X CA 1
ATOM 1349 C C . ALA A 1 177 ? -23.278 -36.682 14.549 1.00 34.63 178 ALA X C 1
ATOM 1350 O O . ALA A 1 177 ? -24.476 -36.747 14.820 1.00 35.34 178 ALA X O 1
ATOM 1352 N N . ALA A 1 178 ? -22.840 -36.770 13.290 1.00 34.41 179 ALA X N 1
ATOM 1353 C CA . ALA A 1 178 ? -23.820 -36.903 12.225 1.00 34.27 179 ALA X CA 1
ATOM 1354 C C . ALA A 1 178 ? -24.497 -38.249 12.339 1.00 34.85 179 ALA X C 1
ATOM 1355 O O . ALA A 1 178 ? -23.897 -39.245 12.768 1.00 34.72 179 ALA X O 1
ATOM 1357 N N . THR A 1 179 ? -25.761 -38.248 11.937 1.00 35.30 180 THR X N 1
ATOM 1358 C CA . THR A 1 179 ? -26.739 -39.221 12.371 1.00 35.96 180 THR X CA 1
ATOM 1359 C C . THR A 1 179 ? -27.261 -40.098 11.217 1.00 36.40 180 THR X C 1
ATOM 1360 O O . THR A 1 179 ? -27.720 -41.221 11.427 1.00 35.98 180 THR X O 1
ATOM 1364 N N . ASP A 1 180 ? -27.211 -39.564 10.002 1.00 36.62 181 ASP X N 1
ATOM 1365 C CA . ASP A 1 180 ? -27.587 -40.318 8.833 1.00 37.41 181 ASP X CA 1
ATOM 1366 C C . ASP A 1 180 ? -26.698 -39.913 7.669 1.00 38.39 181 ASP X C 1
ATOM 1367 O O . ASP A 1 180 ? -25.865 -38.994 7.816 1.00 38.64 181 ASP X O 1
ATOM 1380 N N . PRO A 1 182 ? -27.508 -38.389 4.803 1.00 37.31 183 PRO X N 1
ATOM 1381 C CA . PRO A 1 182 ? -27.718 -36.971 4.502 1.00 36.81 183 PRO X CA 1
ATOM 1382 C C . PRO A 1 182 ? -26.922 -35.993 5.404 1.00 36.53 183 PRO X C 1
ATOM 1383 O O . PRO A 1 182 ? -26.324 -35.045 4.878 1.00 36.28 183 PRO X O 1
ATOM 1387 N N . GLY A 1 183 ? -26.915 -36.218 6.730 1.00 35.79 184 GLY X N 1
ATOM 1388 C CA . GLY A 1 183 ? -26.012 -35.500 7.666 1.00 34.69 184 GLY X CA 1
ATOM 1389 C C . GLY A 1 183 ? -24.505 -35.645 7.397 1.00 34.64 184 GLY X C 1
ATOM 1390 O O . GLY A 1 183 ? -23.774 -34.644 7.367 1.00 33.88 184 GLY X O 1
ATOM 1391 N N . ARG A 1 184 ? -24.035 -36.881 7.188 1.00 34.72 185 ARG X N 1
ATOM 1392 C CA . ARG A 1 184 ? -22.623 -37.135 6.804 1.00 34.73 185 ARG X CA 1
ATOM 1393 C C . ARG A 1 184 ? -22.265 -36.427 5.480 1.00 34.11 185 ARG X C 1
ATOM 1394 O O . ARG A 1 184 ? -21.186 -35.845 5.318 1.00 34.00 185 ARG X O 1
ATOM 1402 N N . PHE A 1 185 ? -23.184 -36.467 4.533 1.00 33.66 186 PHE X N 1
ATOM 1403 C CA . PHE A 1 185 ? -22.957 -35.825 3.258 1.00 33.43 186 PHE X CA 1
ATOM 1404 C C . PHE A 1 185 ? -22.688 -34.321 3.466 1.00 33.45 186 PHE X C 1
ATOM 1405 O O . PHE A 1 185 ? -21.661 -33.803 3.014 1.00 34.34 186 PHE X O 1
ATOM 1413 N N . VAL A 1 186 ? -23.593 -33.624 4.157 1.00 32.66 187 VAL X N 1
ATOM 1414 C CA . VAL A 1 186 ? -23.424 -32.178 4.396 1.00 31.69 187 VAL X CA 1
ATOM 1415 C C . VAL A 1 186 ? -22.114 -31.853 5.122 1.00 32.07 187 VAL X C 1
ATOM 1416 O O . VAL A 1 186 ? -21.429 -30.877 4.786 1.00 33.49 187 VAL X O 1
ATOM 1420 N N . VAL A 1 187 ? -21.759 -32.658 6.113 1.00 30.99 188 VAL X N 1
ATOM 1421 C CA . VAL A 1 187 ? -20.475 -32.462 6.780 1.00 30.13 188 VAL X CA 1
ATOM 1422 C C . VAL A 1 187 ? -19.250 -32.685 5.863 1.00 29.48 188 VAL X C 1
ATOM 1423 O O . VAL A 1 187 ? -18.297 -31.905 5.890 1.00 29.85 188 VAL X O 1
ATOM 1427 N N . ALA A 1 188 ? -19.273 -33.729 5.049 1.00 28.06 189 ALA X N 1
ATOM 1428 C CA . ALA A 1 188 ? -18.230 -33.919 4.043 1.00 27.00 189 ALA X CA 1
ATOM 1429 C C . ALA A 1 188 ? -18.039 -32.739 3.070 1.00 27.62 189 ALA X C 1
ATOM 1430 O O . ALA A 1 188 ? -16.883 -32.334 2.824 1.00 28.15 189 ALA X O 1
ATOM 1432 N N . ALA A 1 189 ? -19.129 -32.225 2.475 1.00 26.58 190 ALA X N 1
ATOM 1433 C CA . ALA A 1 189 ? -19.043 -31.011 1.654 1.00 27.80 190 ALA X CA 1
ATOM 1434 C C . ALA A 1 189 ? -18.443 -29.844 2.477 1.00 29.21 190 ALA X C 1
ATOM 1435 O O . ALA A 1 189 ? -17.674 -29.046 1.942 1.00 31.43 190 ALA X O 1
ATOM 1437 N N . ALA A 1 190 ? -18.731 -29.743 3.767 1.00 29.87 191 ALA X N 1
ATOM 1438 C CA . ALA A 1 190 ? -18.058 -28.676 4.563 1.00 31.53 191 ALA X CA 1
ATOM 1439 C C . ALA A 1 190 ? -16.550 -28.902 4.642 1.00 32.73 191 ALA X C 1
ATOM 1440 O O . ALA A 1 190 ? -15.753 -27.935 4.593 1.00 34.03 191 ALA X O 1
ATOM 1450 N N . VAL A 1 192 ? -14.600 -30.598 2.569 1.00 33.45 193 VAL X N 1
ATOM 1451 C CA . VAL A 1 192 ? -13.979 -30.356 1.302 1.00 32.95 193 VAL X CA 1
ATOM 1452 C C . VAL A 1 192 ? -13.747 -28.871 1.188 1.00 33.41 193 VAL X C 1
ATOM 1453 O O . VAL A 1 192 ? -12.653 -28.474 0.799 1.00 33.71 193 VAL X O 1
ATOM 1457 N N . ARG A 1 193 ? -14.757 -28.056 1.511 1.00 34.11 194 ARG X N 1
ATOM 1458 C CA . ARG A 1 193 ? -14.606 -26.572 1.454 1.00 35.66 194 ARG X CA 1
ATOM 1459 C C . ARG A 1 193 ? -13.530 -26.081 2.426 1.00 34.98 194 ARG X C 1
ATOM 1460 O O . ARG A 1 193 ? -12.832 -25.124 2.156 1.00 34.97 194 ARG X O 1
ATOM 1468 N N . HIS A 1 194 ? -13.386 -26.767 3.545 1.00 34.63 195 HIS X N 1
ATOM 1469 C CA . HIS A 1 194 ? -12.366 -26.399 4.465 1.00 34.95 195 HIS X CA 1
ATOM 1470 C C . HIS A 1 194 ? -10.954 -26.780 3.975 1.00 35.00 195 HIS X C 1
ATOM 1471 O O . HIS A 1 194 ? -10.018 -25.979 4.102 1.00 36.29 195 HIS X O 1
ATOM 1478 N N . LEU A 1 195 ? -10.785 -27.966 3.433 1.00 33.61 196 LEU X N 1
ATOM 1479 C CA . LEU A 1 195 ? -9.477 -28.340 2.885 1.00 34.04 196 LEU X CA 1
ATOM 1480 C C . LEU A 1 195 ? -8.985 -27.430 1.740 1.00 34.99 196 LEU X C 1
ATOM 1481 O O . LEU A 1 195 ? -7.771 -27.200 1.590 1.00 36.16 196 LEU X O 1
ATOM 1486 N N . LEU A 1 196 ? -9.932 -26.893 0.965 1.00 35.01 197 LEU X N 1
ATOM 1487 C CA . LEU A 1 196 ? -9.641 -26.056 -0.191 1.00 35.09 197 LEU X CA 1
ATOM 1488 C C . LEU A 1 196 ? -8.787 -24.888 0.221 1.00 35.08 197 LEU X C 1
ATOM 1489 O O . LEU A 1 196 ? -8.002 -24.379 -0.608 1.00 35.68 197 LEU X O 1
ATOM 1494 N N . THR A 1 197 ? -8.965 -24.472 1.485 1.00 33.86 198 THR X N 1
ATOM 1495 C CA . THR A 1 197 ? -8.234 -23.363 2.071 1.00 32.96 198 THR X CA 1
ATOM 1496 C C . THR A 1 197 ? -7.015 -23.805 2.861 1.00 32.88 198 THR X C 1
ATOM 1497 O O . THR A 1 197 ? -6.378 -22.966 3.494 1.00 32.76 198 THR X O 1
ATOM 1501 N N . ASP A 1 198 ? -6.704 -25.117 2.855 1.00 32.18 199 ASP X N 1
ATOM 1502 C CA . ASP A 1 198 ? -5.595 -25.641 3.629 1.00 29.99 199 ASP X CA 1
ATOM 1503 C C . ASP A 1 198 ? -4.286 -24.968 3.190 1.00 28.94 199 ASP X C 1
ATOM 1504 O O . ASP A 1 198 ? -3.960 -24.962 1.981 1.00 26.54 199 ASP X O 1
ATOM 1509 N N . PRO A 1 199 ? -3.525 -24.408 4.162 1.00 27.73 200 PRO X N 1
ATOM 1510 C CA . PRO A 1 199 ? -2.287 -23.792 3.715 1.00 28.10 200 PRO X CA 1
ATOM 1511 C C . PRO A 1 199 ? -1.196 -24.778 3.330 1.00 28.62 200 PRO X C 1
ATOM 1512 O O . PRO A 1 199 ? -0.163 -24.348 2.838 1.00 28.08 200 PRO X O 1
ATOM 1524 N N . LEU A 1 201 ? 1.001 -26.776 4.753 1.00 29.21 202 LEU X N 1
ATOM 1525 C CA . LEU A 1 201 ? 2.277 -26.399 5.324 1.00 29.15 202 LEU X CA 1
ATOM 1526 C C . LEU A 1 201 ? 3.190 -27.617 5.393 1.00 29.73 202 LEU X C 1
ATOM 1527 O O . LEU A 1 201 ? 2.721 -28.727 5.625 1.00 29.68 202 LEU X O 1
ATOM 1532 N N . PRO A 1 202 ? 4.505 -27.420 5.238 1.00 30.58 203 PRO X N 1
ATOM 1533 C CA . PRO A 1 202 ? 5.388 -28.571 5.432 1.00 31.11 203 PRO X CA 1
ATOM 1534 C C . PRO A 1 202 ? 5.447 -29.010 6.901 1.00 31.85 203 PRO X C 1
ATOM 1535 O O . PRO A 1 202 ? 5.333 -28.161 7.796 1.00 31.76 203 PRO X O 1
ATOM 1539 N N . ALA A 1 203 ? 5.637 -30.321 7.119 1.00 32.72 204 ALA X N 1
ATOM 1540 C CA . ALA A 1 203 ? 5.908 -30.943 8.444 1.00 32.81 204 ALA X CA 1
ATOM 1541 C C . ALA A 1 203 ? 6.417 -30.021 9.557 1.00 32.91 204 ALA X C 1
ATOM 1542 O O . ALA A 1 203 ? 5.744 -29.860 10.553 1.00 33.32 204 ALA X O 1
ATOM 1544 N N . GLU A 1 204 ? 7.585 -29.413 9.370 1.00 32.88 205 GLU X N 1
ATOM 1545 C CA . GLU A 1 204 ? 8.263 -28.600 10.400 1.00 33.65 205 GLU X CA 1
ATOM 1546 C C . GLU A 1 204 ? 7.449 -27.424 10.912 1.00 34.79 205 GLU X C 1
ATOM 1547 O O . GLU A 1 204 ? 7.780 -26.849 11.956 1.00 34.24 205 GLU X O 1
ATOM 1553 N N . LEU A 1 205 ? 6.425 -27.014 10.156 1.00 35.27 206 LEU X N 1
ATOM 1554 C CA . LEU A 1 205 ? 5.721 -25.786 10.517 1.00 35.96 206 LEU X CA 1
ATOM 1555 C C . LEU A 1 205 ? 4.347 -26.095 11.037 1.00 37.22 206 LEU X C 1
ATOM 1556 O O . LEU A 1 205 ? 3.698 -25.206 11.574 1.00 38.63 206 LEU X O 1
ATOM 1561 N N . LEU A 1 206 ? 3.912 -27.345 10.859 1.00 38.17 207 LEU X N 1
ATOM 1562 C CA . LEU A 1 206 ? 2.587 -27.796 11.310 1.00 38.41 207 LEU X CA 1
ATOM 1563 C C . LEU A 1 206 ? 2.607 -27.864 12.840 1.00 37.53 207 LEU X C 1
ATOM 1564 O O . LEU A 1 206 ? 3.471 -28.523 13.395 1.00 37.02 207 LEU X O 1
ATOM 1569 N N . PRO A 1 207 ? 1.648 -27.183 13.506 1.00 36.72 208 PRO X N 1
ATOM 1570 C CA . PRO A 1 207 ? 1.421 -27.380 14.936 1.00 35.59 208 PRO X CA 1
ATOM 1571 C C . PRO A 1 207 ? 0.818 -28.785 15.171 1.00 34.83 208 PRO X C 1
ATOM 1572 O O . PRO A 1 207 ? 0.182 -29.334 14.258 1.00 34.87 208 PRO X O 1
ATOM 1576 N N . ALA A 1 208 ? 1.061 -29.386 16.343 1.00 33.35 209 ALA X N 1
ATOM 1577 C CA . ALA A 1 208 ? 0.687 -30.788 16.587 1.00 32.15 209 ALA X CA 1
ATOM 1578 C C . AL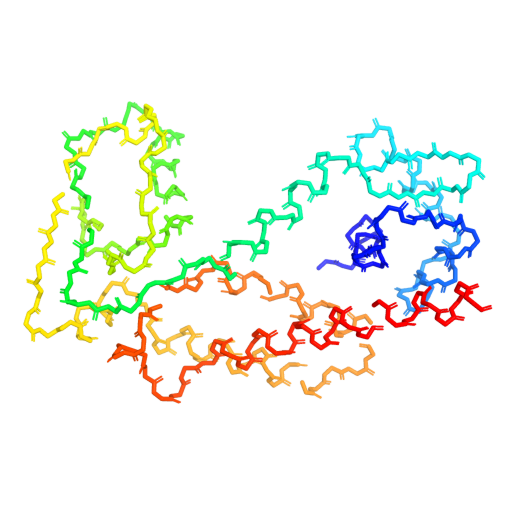A A 1 208 ? -0.823 -31.035 16.754 1.00 31.22 209 ALA X C 1
ATOM 1579 O O . ALA A 1 208 ? -1.268 -32.177 16.680 1.00 29.90 209 ALA X O 1
ATOM 1581 N N . ASP A 1 209 ? -1.594 -29.970 17.022 1.00 30.27 210 ASP X N 1
ATOM 1582 C CA . ASP A 1 209 ? -3.046 -30.073 16.993 1.00 29.37 210 ASP X CA 1
ATOM 1583 C C . ASP A 1 209 ? -3.624 -29.737 15.590 1.00 29.17 210 ASP X C 1
ATOM 1584 O O . ASP A 1 209 ? -4.810 -29.488 15.470 1.00 29.17 210 ASP X O 1
ATOM 1589 N N . TRP A 1 210 ? -2.800 -29.782 14.546 1.00 28.50 211 TRP X N 1
ATOM 1590 C CA . TRP A 1 210 ? -3.278 -29.548 13.192 1.00 30.41 211 TRP X CA 1
ATOM 1591 C C . TRP A 1 210 ? -4.264 -30.681 12.717 1.00 31.31 211 TRP X C 1
ATOM 1592 O O . TRP A 1 210 ? -3.877 -31.862 12.703 1.00 31.69 211 TRP X O 1
ATOM 1603 N N . PRO A 1 211 ? -5.524 -30.328 12.355 1.00 31.52 212 PRO X N 1
ATOM 1604 C CA . PRO A 1 211 ? -6.559 -31.320 11.945 1.00 31.99 212 PRO X CA 1
ATOM 1605 C C . PRO A 1 211 ? -6.555 -31.793 10.463 1.00 32.17 212 PRO X C 1
ATOM 1606 O O . PRO A 1 211 ? -7.470 -32.486 10.064 1.00 32.76 212 PRO X O 1
ATOM 1610 N N . GLY A 1 212 ? -5.533 -31.462 9.677 1.00 33.03 213 GLY X N 1
ATOM 1611 C CA . GLY A 1 212 ? -5.483 -31.788 8.231 1.00 33.15 213 GLY X CA 1
ATOM 1612 C C . GLY A 1 212 ? -5.675 -33.256 7.894 1.00 33.96 213 GLY X C 1
ATOM 1613 O O . GLY A 1 212 ? -6.577 -33.615 7.114 1.00 36.01 213 GLY X O 1
ATOM 1614 N N . ALA A 1 213 ? -4.844 -34.103 8.486 1.00 33.01 214 ALA X N 1
ATOM 1615 C CA . ALA A 1 213 ? -4.874 -35.556 8.280 1.00 32.39 214 ALA X CA 1
ATOM 1616 C C . ALA A 1 213 ? -6.202 -36.203 8.734 1.00 32.94 214 ALA X C 1
ATOM 1617 O O . ALA A 1 213 ? -6.755 -37.111 8.042 1.00 31.67 214 ALA X O 1
ATOM 1619 N N . GLY A 1 214 ? -6.685 -35.741 9.899 1.00 33.09 215 GLY X N 1
ATOM 1620 C CA . GLY A 1 214 ? -7.989 -36.132 10.430 1.00 33.27 215 GLY X CA 1
ATOM 1621 C C . GLY A 1 214 ? -9.074 -35.783 9.421 1.00 34.03 215 GLY X C 1
ATOM 1622 O O . GLY A 1 214 ? -9.966 -36.599 9.157 1.00 33.69 215 GLY X O 1
ATOM 1623 N N . LEU A 1 215 ? -9.001 -34.578 8.839 1.00 34.08 216 LEU X N 1
ATOM 1624 C CA . LEU A 1 215 ? -10.050 -34.133 7.897 1.00 34.32 216 LEU X CA 1
ATOM 1625 C C . LEU A 1 215 ? -10.011 -3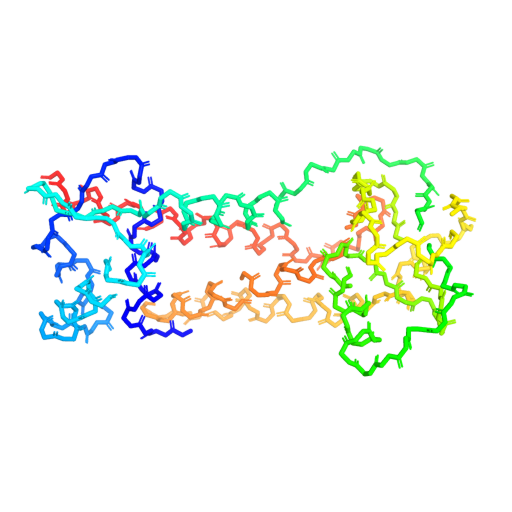4.924 6.571 1.00 34.09 216 LEU X C 1
ATOM 1626 O O . LEU A 1 215 ? -11.034 -35.358 6.097 1.00 35.04 216 LEU X O 1
ATOM 1631 N N . ARG A 1 216 ? -8.826 -35.159 6.009 1.00 33.79 217 ARG X N 1
ATOM 1632 C CA . ARG A 1 216 ? -8.658 -36.054 4.857 1.00 32.65 217 ARG X CA 1
ATOM 1633 C C . ARG A 1 216 ? -9.151 -37.499 5.084 1.00 32.81 217 ARG X C 1
ATOM 1634 O O . ARG A 1 216 ? -9.860 -38.037 4.200 1.00 34.66 217 ARG X O 1
ATOM 1642 N N . ALA A 1 217 ? -8.790 -38.127 6.211 1.00 31.68 218 ALA X N 1
ATOM 1643 C CA . ALA A 1 217 ? -9.272 -39.492 6.564 1.00 31.60 218 ALA X CA 1
ATOM 1644 C C . ALA A 1 217 ? -10.812 -39.593 6.632 1.00 31.67 218 ALA X C 1
ATOM 1645 O O . ALA A 1 217 ? -11.407 -40.559 6.115 1.00 31.82 218 ALA X O 1
ATOM 1647 N N . ALA A 1 218 ? -11.443 -38.575 7.218 1.00 31.44 219 ALA X N 1
ATOM 1648 C CA . ALA A 1 218 ? -12.878 -38.546 7.389 1.00 31.41 219 ALA X CA 1
ATOM 1649 C C . ALA A 1 218 ? -13.546 -38.356 6.042 1.00 32.46 219 ALA X C 1
ATOM 1650 O O . ALA A 1 218 ? -14.595 -38.956 5.777 1.00 33.38 219 ALA X O 1
ATOM 1652 N N . TYR A 1 219 ? -12.952 -37.525 5.184 1.00 32.39 220 TYR X N 1
ATOM 1653 C CA . TYR A 1 219 ? -13.488 -37.366 3.836 1.00 32.25 220 TYR X CA 1
ATOM 1654 C C . TYR A 1 219 ? -13.308 -38.647 3.056 1.00 31.37 220 TYR X C 1
ATOM 1655 O O . TYR A 1 219 ? -14.254 -39.085 2.396 1.00 31.01 220 TYR X O 1
ATOM 1664 N N . HIS A 1 220 ? -12.116 -39.253 3.129 1.00 30.86 221 HIS X N 1
ATOM 1665 C CA A HIS A 1 220 ? -11.884 -40.477 2.363 0.50 30.72 221 HIS X CA 1
ATOM 1666 C CA B HIS A 1 220 ? -11.807 -40.512 2.402 0.50 30.33 221 HIS X CA 1
ATOM 1667 C C . HIS A 1 220 ? -12.704 -41.650 2.895 1.00 30.37 221 HIS X C 1
ATOM 1668 O O . HIS A 1 220 ? -13.082 -42.524 2.117 1.00 30.42 221 HIS X O 1
ATOM 1681 N N . ASP A 1 221 ? -13.043 -41.631 4.195 1.00 30.45 222 ASP X N 1
ATOM 1682 C CA . ASP A 1 221 ? -13.990 -42.632 4.767 1.00 30.84 222 ASP X CA 1
ATOM 1683 C C . ASP A 1 221 ? -15.412 -42.485 4.227 1.00 30.15 2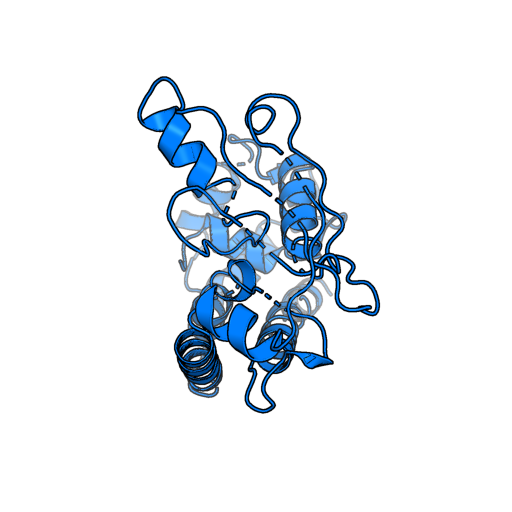22 ASP X C 1
ATOM 1684 O O . ASP A 1 221 ? -16.096 -43.476 3.917 1.00 30.34 222 ASP X O 1
ATOM 1689 N N . PHE A 1 222 ? -15.856 -41.237 4.125 1.00 29.38 223 PHE X N 1
ATOM 1690 C CA . PHE A 1 222 ? -17.138 -40.977 3.536 1.00 28.96 223 PHE X CA 1
ATOM 1691 C C . PHE A 1 222 ? -17.157 -41.345 2.035 1.00 28.78 223 PHE X C 1
ATOM 1692 O O . PHE A 1 222 ? -18.068 -41.993 1.616 1.00 28.54 223 PHE X O 1
ATOM 1700 N N . ALA A 1 223 ? -16.151 -40.954 1.254 1.00 29.72 224 ALA X N 1
ATOM 1701 C CA . ALA A 1 223 ? -16.043 -41.387 -0.160 1.00 30.90 224 ALA X CA 1
ATOM 1702 C C . ALA A 1 223 ? -16.057 -42.929 -0.322 1.00 31.33 224 ALA X C 1
ATOM 1703 O O . ALA A 1 223 ? -16.686 -43.448 -1.244 1.00 31.81 224 ALA X O 1
ATOM 1705 N N . THR A 1 224 ? -15.399 -43.636 0.594 1.00 31.84 225 THR X N 1
ATOM 1706 C CA . THR A 1 224 ? -15.384 -45.092 0.609 1.00 32.30 225 THR X CA 1
ATOM 1707 C C . THR A 1 224 ? -16.768 -45.684 0.897 1.00 33.07 225 THR X C 1
ATOM 1708 O O . THR A 1 224 ? -17.203 -46.593 0.171 1.00 34.11 225 THR X O 1
ATOM 1712 N N . ALA A 1 225 ? -17.452 -45.193 1.934 1.00 33.46 226 ALA X N 1
ATOM 1713 C CA . ALA A 1 225 ? -18.828 -45.648 2.241 1.00 34.04 226 ALA X CA 1
ATOM 1714 C C . ALA A 1 225 ? -19.777 -45.409 1.074 1.00 34.64 226 ALA X C 1
ATOM 1715 O O . ALA A 1 225 ? -20.666 -46.231 0.807 1.00 35.09 226 ALA X O 1
ATOM 1725 N N . ALA A 1 227 ? -18.873 -45.233 -2.262 1.00 35.93 228 ALA X N 1
ATOM 1726 C CA . ALA A 1 227 ? -18.533 -46.184 -3.315 1.00 35.94 228 ALA X CA 1
ATOM 1727 C C . ALA A 1 227 ? -18.978 -47.592 -2.982 1.00 36.04 228 ALA X C 1
ATOM 1728 O O . ALA A 1 227 ? -19.367 -48.343 -3.878 1.00 35.38 228 ALA X O 1
ATOM 1730 N N . LYS A 1 228 ? -18.946 -47.939 -1.700 1.00 36.89 229 LYS X N 1
ATOM 1731 C CA . LYS A 1 228 ? -19.394 -49.266 -1.263 1.00 38.65 229 LYS X CA 1
ATOM 1732 C C . LYS A 1 228 ? -20.930 -49.505 -1.433 1.00 39.20 229 LYS X C 1
ATOM 1733 O O . LYS A 1 228 ? -21.358 -50.596 -1.824 1.00 38.84 229 LYS X O 1
ATOM 1739 N N . ARG A 1 229 ? -21.738 -48.474 -1.160 1.00 40.12 230 ARG X N 1
ATOM 1740 C CA . ARG A 1 229 ? -23.196 -48.496 -1.369 1.00 40.95 230 ARG X CA 1
ATOM 1741 C C . ARG A 1 229 ? -23.577 -48.801 -2.811 1.00 42.11 230 ARG X C 1
ATOM 1742 O O . ARG A 1 229 ? -24.621 -49.405 -3.084 1.00 42.31 230 ARG X O 1
ATOM 1750 N N . ARG A 1 230 ? -22.724 -48.355 -3.728 1.00 43.17 231 ARG X N 1
ATOM 1751 C CA . ARG A 1 230 ? -22.954 -48.458 -5.152 1.00 43.68 231 ARG X CA 1
ATOM 1752 C C . ARG A 1 230 ? -22.497 -49.798 -5.704 1.00 45.10 231 ARG X C 1
ATOM 1753 O O . ARG A 1 230 ? -22.864 -50.155 -6.817 1.00 45.98 231 ARG X O 1
ATOM 1761 N N . ASP A 1 231 ? -21.715 -50.552 -4.938 1.00 46.53 232 ASP X N 1
ATOM 1762 C CA . ASP A 1 231 ? -21.404 -51.941 -5.307 1.00 47.81 232 ASP X CA 1
ATOM 1763 C C . ASP A 1 231 ? -22.445 -52.867 -4.727 1.00 48.76 232 ASP X C 1
ATOM 1764 O O . ASP A 1 231 ? -22.797 -53.869 -5.341 1.00 49.69 232 ASP X O 1
ATOM 1769 N N . ALA A 1 232 ? -22.925 -52.539 -3.530 1.00 50.21 233 ALA X N 1
ATOM 1770 C CA . ALA A 1 232 ? -24.022 -53.271 -2.890 1.00 51.32 233 ALA X CA 1
ATOM 1771 C C . ALA A 1 232 ? -25.249 -53.387 -3.820 1.00 52.32 233 ALA X C 1
ATOM 1772 O O . ALA A 1 232 ? -25.752 -54.507 -4.093 1.00 52.16 233 ALA X O 1
ATOM 1774 N N . THR A 1 233 ? -25.690 -52.229 -4.324 1.00 53.22 234 THR X N 1
ATOM 1775 C CA . THR A 1 233 ? -26.802 -52.132 -5.287 1.00 54.11 234 THR X CA 1
ATOM 1776 C C . THR A 1 233 ? -26.494 -52.728 -6.671 1.00 54.53 234 THR X C 1
ATOM 1777 O O . THR A 1 233 ? -27.337 -53.434 -7.243 1.00 54.99 234 THR X O 1
ATOM 1781 N N . GLN A 1 234 ? -25.304 -52.435 -7.205 1.00 55.02 235 GLN X N 1
ATOM 1782 C CA . GLN A 1 234 ? -24.874 -52.949 -8.516 1.00 55.34 235 GLN X CA 1
ATOM 1783 C C . GLN A 1 234 ? -24.899 -54.485 -8.499 1.00 55.27 235 GLN X C 1
ATOM 1784 O O . GLN A 1 234 ? -25.725 -55.091 -9.184 1.00 55.05 235 GLN X O 1
ATOM 1790 N N . LEU A 1 235 ? -24.035 -55.092 -7.677 1.00 55.27 236 LEU X N 1
ATOM 1791 C CA . LEU A 1 235 ? -23.937 -56.560 -7.545 1.00 55.43 236 LEU X CA 1
ATOM 1792 C C . LEU A 1 235 ? -25.133 -57.189 -6.806 1.00 55.18 236 LEU X C 1
ATOM 1793 O O . LEU A 1 235 ? -26.008 -57.811 -7.409 1.00 54.95 236 LEU X O 1
#

Secondary structure (DSSP, 8-state):
---HHHHHHHHHTTTTTS-B-HHHHHHHHTTTT--HHHHHHHHH--TTSSEEEETTEEEE-HHHHHHHHHHHT---------S-B--BB-S--SSHHHHHHHHH--TT----SBTTB--BTTS-----SSGGGSB---B--SSHHHHHHHHS-HHHHHHHHHHHHH-------HHHHHHH--TTGGG----GGG--TT--HHHHHHHHHHHHH--HHHHHHH-

Radius of gyration: 21.01 Å; Cα contacts (8 Å, |Δi|>4): 221; chains: 1; bounding box: 54×55×40 Å

Sequence (223 aa):
SLTARSVVLSVLLGAHPAWATASELIQLTADFGIKETTLRVALTRVGAGDLVRSADGYRLSDRLLARQRRQDEARPRTRAWHGNWHLIVTSIGTDARTRAALRTCHHKRFGELREGVWRPDNLDLDLESDVAARVRLTARDEAPADLAGQLWDLSGWTEAGHRLLGDAAATDPGRFVVAAAVRHLLTDPLPAELLPADWPGAGLRAAYHHDFATAAKRRDATQL

Foldseek 3Di:
DLAQVVVVVLVQQPVPPPAAALVLCQVVSPLSPDHSVRNVVVVVCCVVQAWPADPNHIHGGPVNVVVVVVLVCLCPQFDAADFKDDWFAPDDDPDDVLVVVVVVCLQQQWFDLDPRDIAGPRGPDDQPPPSRPRIDDMDGDPPVLVVVVNRDVQVVLLVVLVVLLVLCPQDGNSLVVSLVCSVSSSSPHHDPVNDDPSRCNVVNVVSNVVSSVVVVSSVVSVD